Protein AF-A0A9P6GUI4-F1 (afdb_monomer_lite)

Foldseek 3Di:
DQPPQDWDDFLWKIWDAQHLPDLVSLVLVLVQCPPPVHDDDPSNDSVSSSVVSVPPQVVQCVVPVFFKIWIKTQDPVRGNNDDDPPDRPVVSRVRIDGFWMWTFGWDDPDQTWPWTAIDITTDPVCPPVCPSLRVLQVDDATKHWAQDDDPVVSLVVSQKDWLDWFQRVRVVRGITITIHHPPDDNPCVNGVTD

Secondary structure (DSSP, 8-state):
---TT-EEE-SSEEEE---TT-HHHHHHHHHHHTSTTS---S--SHHHHHHHIIIIIHHHHHHHS--EEEEEEPPGGGTTSPP-SSS-HHHHHTTPEEEEEEEEE---TTS--SSPEEEEEE-GGGTTSSHHHHHHHSS---EEEES-GGGHHHHHHTTEEEEEEEEEGGGTSEEEEEEEETTS-S-GGGGT--

Organism: NCBI:txid565426

Sequence (194 aa):
MTDPRFHITTPRVYLSYFQPSDPTHCDFLVTLYNTSSFIATSITTCSASEKRLSGRFREEHTRNGYGTYLVRLRPPSTWNEPEDETTPFPERLAACKHVGTVSLIRGESPTVYSAPDLGSALLPEETRKRYARETSGGGMGGLLAWAQKKRGRVFRSLGFEGRGIHTLKEFGSVQGAVWMKRGMSSDLSTYGIQ

pLDDT: mean 81.59, std 12.19, range [43.28, 96.44]

Structure (mmCIF, N/CA/C/O backbone):
data_AF-A0A9P6GUI4-F1
#
_entry.id   AF-A0A9P6GUI4-F1
#
loop_
_atom_site.group_PDB
_atom_site.id
_atom_site.type_symbol
_atom_site.label_atom_id
_atom_site.label_alt_id
_atom_site.label_comp_id
_atom_site.label_asym_id
_atom_site.label_entity_id
_atom_site.label_seq_id
_atom_site.pdbx_PDB_ins_code
_atom_site.Cartn_x
_atom_site.Cartn_y
_atom_site.Cartn_z
_atom_site.occupancy
_atom_site.B_iso_or_equiv
_atom_site.auth_seq_id
_atom_site.auth_comp_id
_atom_site.auth_asym_id
_atom_site.auth_atom_id
_atom_site.pdbx_PDB_model_num
ATOM 1 N N . MET A 1 1 ? 11.936 -5.493 9.296 1.00 59.31 1 MET A N 1
ATOM 2 C CA . MET A 1 1 ? 11.249 -5.843 8.030 1.00 59.31 1 MET A CA 1
ATOM 3 C C . MET A 1 1 ? 11.881 -5.077 6.877 1.00 59.31 1 MET A C 1
ATOM 5 O O . MET A 1 1 ? 11.506 -3.946 6.602 1.00 59.31 1 MET A O 1
ATOM 9 N N . THR A 1 2 ? 12.908 -5.672 6.276 1.00 69.31 2 THR A N 1
ATOM 10 C CA . THR A 1 2 ? 13.719 -5.096 5.185 1.00 69.31 2 THR A CA 1
ATOM 11 C C . THR A 1 2 ? 14.076 -6.155 4.148 1.00 69.31 2 THR A C 1
ATOM 13 O O . THR A 1 2 ? 14.956 -5.922 3.335 1.00 69.31 2 THR A O 1
ATOM 16 N N . ASP A 1 3 ? 13.441 -7.333 4.195 1.00 81.94 3 ASP A N 1
ATOM 17 C CA . ASP A 1 3 ? 13.753 -8.408 3.257 1.00 81.94 3 ASP A CA 1
ATOM 18 C C . ASP A 1 3 ? 13.367 -7.954 1.840 1.00 81.94 3 ASP A C 1
ATOM 20 O O . ASP A 1 3 ? 12.175 -7.746 1.582 1.00 81.94 3 ASP A O 1
ATOM 24 N N . PRO A 1 4 ? 14.335 -7.769 0.924 1.00 83.94 4 PRO A N 1
ATOM 25 C CA . PRO A 1 4 ? 14.046 -7.358 -0.444 1.00 83.94 4 PRO A CA 1
ATOM 26 C C . PRO A 1 4 ? 13.326 -8.450 -1.243 1.00 83.94 4 PRO A C 1
ATOM 28 O O . PRO A 1 4 ? 12.808 -8.163 -2.320 1.00 83.94 4 PRO A O 1
ATOM 31 N N . ARG A 1 5 ? 13.269 -9.685 -0.726 1.00 84.62 5 ARG A N 1
ATOM 32 C CA . ARG A 1 5 ? 12.613 -10.827 -1.373 1.00 84.62 5 ARG A CA 1
ATOM 33 C C . ARG A 1 5 ? 11.160 -11.005 -0.958 1.00 84.62 5 ARG A C 1
ATOM 35 O O . ARG A 1 5 ? 10.439 -11.713 -1.652 1.00 84.62 5 ARG A O 1
ATOM 42 N N . PHE A 1 6 ? 10.713 -10.387 0.138 1.00 85.31 6 PHE A N 1
ATOM 43 C CA . PHE A 1 6 ? 9.318 -10.504 0.556 1.00 85.31 6 PHE A CA 1
ATOM 44 C C . PHE A 1 6 ? 8.391 -9.893 -0.491 1.00 85.31 6 PHE A C 1
ATOM 46 O O . PHE A 1 6 ? 8.539 -8.721 -0.863 1.00 85.31 6 PHE A O 1
ATOM 53 N N . HIS A 1 7 ? 7.378 -10.661 -0.877 1.00 84.62 7 HIS A N 1
ATOM 54 C CA . HIS A 1 7 ? 6.311 -10.171 -1.719 1.00 84.62 7 HIS A CA 1
ATOM 55 C C . HIS A 1 7 ? 5.018 -10.968 -1.565 1.00 84.62 7 HIS A C 1
ATOM 57 O O . HIS A 1 7 ? 4.999 -12.080 -1.045 1.00 84.62 7 HIS A O 1
ATOM 63 N N . ILE A 1 8 ? 3.931 -10.367 -2.042 1.00 84.25 8 ILE A N 1
ATOM 64 C CA . ILE A 1 8 ? 2.658 -11.036 -2.300 1.00 84.25 8 ILE A CA 1
ATOM 65 C C . ILE A 1 8 ? 2.360 -10.858 -3.782 1.00 84.25 8 ILE A C 1
ATOM 67 O O . ILE A 1 8 ? 2.381 -9.733 -4.293 1.00 84.25 8 ILE A O 1
ATOM 71 N N . THR A 1 9 ? 2.062 -11.963 -4.453 1.00 82.69 9 THR A N 1
ATOM 72 C CA . THR A 1 9 ? 1.739 -11.978 -5.877 1.00 82.69 9 THR A CA 1
ATOM 73 C C . THR A 1 9 ? 0.234 -12.017 -6.084 1.00 82.69 9 THR A C 1
ATOM 75 O O . THR A 1 9 ? -0.482 -12.822 -5.490 1.00 82.69 9 THR A O 1
ATOM 78 N N . THR A 1 10 ? -0.252 -11.153 -6.968 1.00 84.69 10 THR A N 1
ATOM 79 C CA . THR A 1 10 ? -1.604 -11.216 -7.527 1.00 84.69 10 THR A CA 1
ATOM 80 C C . THR A 1 10 ? -1.506 -11.342 -9.055 1.00 84.69 10 THR A C 1
ATOM 82 O O . THR A 1 10 ? -0.405 -11.236 -9.611 1.00 84.69 10 THR A O 1
ATOM 85 N N . PRO A 1 11 ? -2.619 -11.552 -9.784 1.00 87.38 11 PRO A N 1
ATOM 86 C CA . PRO A 1 11 ? -2.562 -11.754 -11.232 1.00 87.38 11 PRO A CA 1
ATOM 87 C C . PRO A 1 11 ? -1.843 -10.652 -12.024 1.00 87.38 11 PRO A C 1
ATOM 89 O O . PRO A 1 11 ? -1.234 -10.947 -13.048 1.00 87.38 11 PRO A O 1
ATOM 92 N N . ARG A 1 12 ? -1.890 -9.394 -11.571 1.00 90.69 12 ARG A N 1
ATOM 93 C CA . ARG A 1 12 ? -1.327 -8.234 -12.280 1.00 90.69 12 ARG A CA 1
ATOM 94 C C . ARG A 1 12 ? -0.330 -7.427 -11.460 1.00 90.69 12 ARG A C 1
ATOM 96 O O . ARG A 1 12 ? 0.385 -6.621 -12.051 1.00 90.69 12 ARG A O 1
ATOM 103 N N . VAL A 1 13 ? -0.253 -7.593 -10.140 1.00 91.00 13 VAL A N 1
ATOM 104 C CA . VAL A 1 13 ? 0.642 -6.780 -9.306 1.00 91.00 13 VAL A CA 1
ATOM 105 C C . VAL A 1 13 ? 1.452 -7.602 -8.307 1.00 91.00 13 VAL A C 1
ATOM 107 O O . VAL A 1 13 ? 1.066 -8.700 -7.913 1.00 91.00 13 VAL A O 1
ATOM 110 N N . TYR A 1 14 ? 2.576 -7.030 -7.887 1.00 89.75 14 TYR A N 1
ATOM 111 C CA . TYR A 1 14 ? 3.313 -7.438 -6.698 1.00 89.75 14 TYR A CA 1
ATOM 112 C C . TYR A 1 14 ? 3.094 -6.419 -5.586 1.00 89.75 14 TYR A C 1
ATOM 114 O O . TYR A 1 14 ? 3.126 -5.206 -5.824 1.00 89.75 14 TYR A O 1
ATOM 122 N N . LEU A 1 15 ? 2.932 -6.917 -4.366 1.00 90.25 15 LEU A N 1
ATOM 123 C CA . LEU A 1 15 ? 3.102 -6.135 -3.149 1.00 90.25 15 LEU A CA 1
ATOM 124 C C . LEU A 1 15 ? 4.465 -6.461 -2.562 1.00 90.25 15 LEU A C 1
ATOM 126 O O . LEU A 1 15 ? 4.795 -7.634 -2.448 1.00 90.25 15 LEU A O 1
ATOM 130 N N . SER A 1 16 ? 5.240 -5.464 -2.154 1.00 90.00 16 SER A N 1
ATOM 131 C CA . SER A 1 16 ? 6.486 -5.695 -1.412 1.00 90.00 16 SER A CA 1
ATOM 132 C C . SER A 1 16 ? 6.699 -4.629 -0.347 1.00 90.00 16 SER A C 1
ATOM 134 O O . SER A 1 16 ? 5.987 -3.622 -0.285 1.00 90.00 16 SER A O 1
ATOM 136 N N . TYR A 1 17 ? 7.749 -4.800 0.452 1.00 90.88 17 TYR A N 1
ATOM 137 C CA . TYR A 1 17 ? 8.251 -3.706 1.274 1.00 90.88 17 TYR A CA 1
ATOM 138 C C . TYR A 1 17 ? 8.868 -2.600 0.420 1.00 90.88 17 TYR A C 1
ATOM 140 O O . TYR A 1 17 ? 9.409 -2.843 -0.665 1.00 90.88 17 TYR A O 1
ATOM 148 N N . PHE A 1 18 ? 8.801 -1.382 0.950 1.00 93.94 18 PHE A N 1
ATOM 149 C CA . PHE A 1 18 ? 9.669 -0.305 0.509 1.00 93.94 18 PHE A CA 1
ATOM 150 C C . PHE A 1 18 ? 11.106 -0.566 0.980 1.00 93.94 18 PHE A C 1
ATOM 152 O O . PHE A 1 18 ? 11.307 -1.001 2.113 1.00 93.94 18 PHE A O 1
ATOM 159 N N . GLN A 1 19 ? 12.088 -0.256 0.133 1.00 92.88 19 GLN A N 1
ATOM 160 C CA . GLN A 1 19 ? 13.509 -0.288 0.450 1.00 92.88 19 GLN A CA 1
ATOM 161 C C . GLN A 1 19 ? 13.987 1.161 0.594 1.00 92.88 19 GLN A C 1
ATOM 163 O O . GLN A 1 19 ? 14.117 1.845 -0.414 1.00 92.88 19 GLN A O 1
ATOM 168 N N . PRO A 1 20 ? 14.201 1.674 1.820 1.00 93.25 20 PRO A N 1
ATOM 169 C CA . PRO A 1 20 ? 14.562 3.082 2.010 1.00 93.25 20 PRO A CA 1
ATOM 170 C C . PRO A 1 20 ? 15.908 3.459 1.383 1.00 93.25 20 PRO A C 1
ATOM 172 O O . PRO A 1 20 ? 16.112 4.608 1.026 1.00 93.25 20 PRO A O 1
ATOM 175 N N . SER A 1 21 ? 16.811 2.486 1.241 1.00 92.31 21 SER A N 1
ATOM 176 C CA . SER A 1 21 ? 18.107 2.655 0.583 1.00 92.31 21 SER A CA 1
ATOM 177 C C . SER A 1 21 ? 18.026 2.622 -0.946 1.00 92.31 21 SER A C 1
ATOM 179 O O . SER A 1 21 ? 19.047 2.806 -1.601 1.00 92.31 21 SER A O 1
ATOM 181 N N . ASP A 1 22 ? 16.853 2.343 -1.524 1.00 92.56 22 ASP A N 1
ATOM 182 C CA . ASP A 1 22 ? 16.642 2.370 -2.968 1.00 92.56 22 ASP A CA 1
ATOM 183 C C . ASP A 1 22 ? 16.090 3.749 -3.377 1.00 92.56 22 ASP A C 1
ATOM 185 O O . ASP A 1 22 ? 14.955 4.089 -3.019 1.00 92.56 22 ASP A O 1
ATOM 189 N N . PRO A 1 23 ? 16.848 4.559 -4.138 1.00 94.06 23 PRO A N 1
ATOM 190 C CA . PRO A 1 23 ? 16.400 5.891 -4.533 1.00 94.06 23 PRO A CA 1
ATOM 191 C C . PRO A 1 23 ? 15.120 5.849 -5.376 1.00 94.06 23 PRO A C 1
ATOM 193 O O . PRO A 1 23 ? 14.277 6.732 -5.238 1.00 94.06 23 PRO A O 1
ATOM 196 N N . THR A 1 24 ? 14.893 4.791 -6.163 1.00 93.94 24 THR A N 1
ATOM 197 C CA . THR A 1 24 ? 13.694 4.672 -7.012 1.00 93.94 24 THR A CA 1
ATOM 198 C C . THR A 1 24 ? 12.413 4.536 -6.189 1.00 93.94 24 THR A C 1
ATOM 200 O O . THR A 1 24 ? 11.345 5.001 -6.595 1.00 93.94 24 THR A O 1
ATOM 203 N N . HIS A 1 25 ? 12.510 3.933 -5.002 1.00 95.12 25 HIS A N 1
ATOM 204 C CA . HIS A 1 25 ? 11.410 3.848 -4.050 1.00 95.12 25 HIS A CA 1
ATOM 205 C C . HIS A 1 25 ? 11.122 5.199 -3.404 1.00 95.12 25 HIS A C 1
ATOM 207 O O . HIS A 1 25 ? 9.956 5.563 -3.221 1.00 95.12 25 HIS A O 1
ATOM 213 N N . CYS A 1 26 ? 12.180 5.926 -3.050 1.00 96.31 26 CYS A N 1
ATOM 214 C CA . CYS A 1 26 ? 12.061 7.239 -2.441 1.00 96.31 26 CYS A CA 1
ATOM 215 C C . CYS A 1 26 ? 11.471 8.259 -3.419 1.00 96.31 26 CYS A C 1
ATOM 217 O O . CYS A 1 26 ? 10.497 8.937 -3.087 1.00 96.31 26 CYS A O 1
ATOM 219 N N . ASP A 1 27 ? 11.983 8.298 -4.647 1.00 96.44 27 ASP A N 1
ATOM 220 C CA . ASP A 1 27 ? 11.486 9.170 -5.713 1.00 96.44 27 ASP A CA 1
ATOM 221 C C . ASP A 1 27 ? 10.028 8.856 -6.060 1.00 96.44 27 ASP A C 1
ATOM 223 O O . ASP A 1 27 ? 9.205 9.759 -6.258 1.00 96.44 27 ASP A O 1
ATOM 227 N N . PHE A 1 28 ? 9.667 7.569 -6.065 1.00 96.44 28 PHE A N 1
ATOM 228 C CA . PHE A 1 28 ? 8.283 7.160 -6.261 1.00 96.44 28 PHE A CA 1
ATOM 229 C C . PHE A 1 28 ? 7.361 7.664 -5.144 1.00 96.44 28 PHE A C 1
ATOM 231 O O . PHE A 1 28 ? 6.273 8.161 -5.438 1.00 96.44 28 PHE A O 1
ATOM 238 N N . LEU A 1 29 ? 7.769 7.568 -3.873 1.00 95.50 29 LEU A N 1
ATOM 239 C CA . LEU A 1 29 ? 6.941 8.048 -2.764 1.00 95.50 29 LEU A CA 1
ATOM 240 C C . LEU A 1 29 ? 6.746 9.567 -2.829 1.00 95.50 29 LEU A C 1
ATOM 242 O O . LEU A 1 29 ? 5.617 10.030 -2.661 1.00 95.50 29 LEU A O 1
ATOM 246 N N . VAL A 1 30 ? 7.813 10.321 -3.126 1.00 95.69 30 VAL A N 1
ATOM 247 C CA . VAL A 1 30 ? 7.731 11.771 -3.375 1.00 95.69 30 VAL A CA 1
ATOM 248 C C . VAL A 1 30 ? 6.730 12.045 -4.493 1.00 95.69 30 VAL A C 1
ATOM 250 O O . VAL A 1 30 ? 5.814 12.844 -4.314 1.00 95.69 30 VAL A O 1
ATOM 253 N N . THR A 1 31 ? 6.843 11.340 -5.619 1.00 95.19 31 THR A N 1
ATOM 254 C CA . THR A 1 31 ? 5.919 11.496 -6.750 1.00 95.19 31 THR A CA 1
ATOM 255 C C . THR A 1 31 ? 4.476 11.248 -6.321 1.00 95.19 31 THR A C 1
ATOM 257 O O . THR A 1 31 ? 3.619 12.109 -6.509 1.00 95.19 31 THR A O 1
ATOM 260 N N . LEU A 1 32 ? 4.204 10.100 -5.693 1.00 94.12 32 LEU A N 1
ATOM 261 C CA . LEU A 1 32 ? 2.861 9.691 -5.287 1.00 94.12 32 LEU A CA 1
ATOM 262 C C . LEU A 1 32 ? 2.216 10.703 -4.327 1.00 94.12 32 LEU A C 1
ATOM 264 O O . LEU A 1 32 ? 1.059 11.081 -4.526 1.00 94.12 32 LEU A O 1
ATOM 268 N N . TYR A 1 33 ? 2.959 11.158 -3.314 1.00 92.62 33 TYR A N 1
ATOM 269 C CA . TYR A 1 33 ? 2.450 12.031 -2.246 1.00 92.62 33 TYR A CA 1
ATOM 270 C C . TYR A 1 33 ? 2.264 13.487 -2.682 1.00 92.62 33 TYR A C 1
ATOM 272 O O . TYR A 1 33 ? 1.604 14.250 -1.979 1.00 92.62 33 TYR A O 1
ATOM 280 N N . ASN A 1 34 ? 2.814 13.867 -3.836 1.00 91.88 34 ASN A N 1
ATOM 281 C CA . ASN A 1 34 ? 2.634 15.189 -4.435 1.00 91.88 34 ASN A CA 1
ATOM 282 C C . ASN A 1 34 ? 1.661 15.168 -5.628 1.00 91.88 34 ASN A C 1
ATOM 284 O O . ASN A 1 34 ? 1.513 16.162 -6.336 1.00 91.88 34 ASN A O 1
ATOM 288 N N . THR A 1 35 ? 0.948 14.057 -5.844 1.00 89.12 35 THR A N 1
ATOM 289 C CA . THR A 1 35 ? -0.200 14.039 -6.760 1.00 89.12 35 THR A CA 1
ATOM 290 C C . THR A 1 35 ? -1.379 14.808 -6.160 1.00 89.12 35 THR A C 1
ATOM 292 O O . THR A 1 35 ? -1.568 14.841 -4.945 1.00 89.12 35 THR A O 1
ATOM 295 N N . SER A 1 36 ? -2.251 15.360 -7.009 1.00 79.50 36 SER A N 1
ATOM 296 C CA . SER A 1 36 ? -3.431 16.141 -6.587 1.00 79.50 36 SER A CA 1
ATOM 297 C C . SER A 1 36 ? -4.443 15.377 -5.720 1.00 79.50 36 SER A C 1
ATOM 299 O O . SER A 1 36 ? -5.379 15.970 -5.189 1.00 79.50 36 SER A O 1
ATOM 301 N N . SER A 1 37 ? -4.283 14.057 -5.586 1.00 70.19 37 SER A N 1
ATOM 302 C CA . SER A 1 37 ? -5.119 13.217 -4.725 1.00 70.19 37 SER A CA 1
ATOM 303 C C . SER A 1 37 ? -4.719 13.270 -3.248 1.00 70.19 37 SER A C 1
ATOM 305 O O . SER A 1 37 ? -5.488 12.798 -2.409 1.00 70.19 37 SER A O 1
ATOM 307 N N . PHE A 1 38 ? -3.553 13.831 -2.923 1.00 75.50 38 PHE A N 1
ATOM 308 C CA . PHE A 1 38 ? -3.080 14.009 -1.554 1.00 75.50 38 PHE A CA 1
ATOM 309 C C . PHE A 1 38 ? -3.200 15.469 -1.114 1.00 75.50 38 PHE A C 1
ATOM 311 O O . PHE A 1 38 ? -3.012 16.398 -1.896 1.00 75.50 38 PHE A O 1
ATOM 318 N N . ILE A 1 39 ? -3.500 15.668 0.172 1.00 73.88 39 ILE A N 1
ATOM 319 C CA . ILE A 1 39 ? -3.285 16.965 0.823 1.00 73.88 39 ILE A CA 1
ATOM 320 C C . ILE A 1 39 ? -1.774 17.205 0.830 1.00 73.88 39 ILE A C 1
ATOM 322 O O . ILE A 1 39 ? -1.029 16.254 1.060 1.00 73.88 39 ILE A O 1
ATOM 326 N N . ALA A 1 40 ? -1.338 18.444 0.582 1.00 72.75 40 ALA A N 1
ATOM 327 C CA . ALA A 1 40 ? 0.075 18.816 0.571 1.00 72.75 40 ALA A CA 1
ATOM 328 C C . ALA A 1 40 ? 0.831 18.167 1.743 1.00 72.75 40 ALA A C 1
ATOM 330 O O . ALA A 1 40 ? 0.445 18.312 2.906 1.00 72.75 40 ALA A O 1
ATOM 331 N N . THR A 1 41 ? 1.884 17.413 1.422 1.00 79.00 41 THR A N 1
ATOM 332 C CA . THR A 1 41 ? 2.667 16.658 2.405 1.00 79.00 41 THR A CA 1
ATOM 333 C C . THR A 1 41 ? 4.044 17.288 2.591 1.00 79.00 41 THR A C 1
ATOM 335 O O . THR A 1 41 ? 4.536 18.001 1.722 1.00 79.00 41 THR A O 1
ATOM 338 N N . SER A 1 42 ? 4.708 16.992 3.710 1.00 85.06 42 SER A N 1
ATOM 339 C CA . SER A 1 42 ? 6.109 17.375 3.936 1.00 85.06 42 SER A CA 1
ATOM 340 C C . SER A 1 42 ? 7.119 16.476 3.204 1.00 85.06 42 SER A C 1
ATOM 342 O O . SER A 1 42 ? 8.325 16.662 3.347 1.00 85.06 42 SER A O 1
ATOM 344 N N . ILE A 1 43 ? 6.654 15.488 2.429 1.00 90.69 43 ILE A N 1
ATOM 345 C CA . ILE A 1 43 ? 7.499 14.511 1.734 1.00 90.69 43 ILE A CA 1
ATOM 346 C C . ILE A 1 43 ? 7.741 14.991 0.303 1.00 90.69 43 ILE A C 1
ATOM 348 O O . ILE A 1 43 ? 7.159 14.485 -0.655 1.00 90.69 43 ILE A O 1
ATOM 352 N N . THR A 1 44 ? 8.574 16.018 0.164 1.00 93.25 44 THR A N 1
ATOM 353 C CA . THR A 1 44 ? 8.865 16.669 -1.127 1.00 93.25 44 THR A CA 1
ATOM 354 C C . THR A 1 44 ? 10.256 16.351 -1.672 1.00 93.25 44 THR A C 1
ATOM 356 O O . THR A 1 44 ? 10.580 16.745 -2.787 1.00 93.25 44 THR A O 1
ATOM 359 N N . THR A 1 45 ? 11.086 15.630 -0.915 1.00 94.94 45 THR A N 1
ATOM 360 C CA . THR A 1 45 ? 12.458 15.279 -1.304 1.00 94.94 45 THR A CA 1
ATOM 361 C C . THR A 1 45 ? 12.749 13.805 -1.052 1.00 94.94 45 THR A C 1
ATOM 363 O O . THR A 1 45 ? 12.135 13.176 -0.184 1.00 94.94 45 THR A O 1
ATOM 366 N N . CYS A 1 46 ? 13.726 13.258 -1.781 1.00 93.94 46 CYS A N 1
ATOM 367 C CA . CYS A 1 46 ? 14.176 11.876 -1.614 1.00 93.94 46 CYS A CA 1
ATOM 368 C C . CYS A 1 46 ? 14.622 11.596 -0.165 1.00 93.94 46 CYS A C 1
ATOM 370 O O . CYS A 1 46 ? 14.163 10.629 0.432 1.00 93.94 46 CYS A O 1
ATOM 372 N N . SER A 1 47 ? 15.373 12.508 0.467 1.00 95.31 47 SER A N 1
ATOM 373 C CA . SER A 1 47 ? 15.775 12.384 1.880 1.00 95.31 47 SER A CA 1
ATOM 374 C C . SER A 1 47 ? 14.585 12.399 2.856 1.00 95.31 47 SER A C 1
ATOM 376 O O . SER A 1 47 ? 14.538 11.610 3.803 1.00 95.31 47 SER A O 1
ATOM 378 N N . ALA A 1 48 ? 13.574 13.246 2.620 1.00 95.38 48 ALA A N 1
ATOM 379 C CA . ALA A 1 48 ? 12.358 13.242 3.437 1.00 95.38 48 ALA A CA 1
ATOM 380 C C . ALA A 1 48 ? 11.581 11.923 3.284 1.00 95.38 48 ALA A C 1
ATOM 382 O O . ALA A 1 48 ? 11.059 11.388 4.267 1.00 95.38 48 ALA A O 1
ATOM 383 N N . SER A 1 49 ? 11.539 11.379 2.065 1.00 95.81 49 SER A N 1
ATOM 384 C CA . SER A 1 49 ? 10.967 10.062 1.795 1.00 95.81 49 SER A CA 1
ATOM 385 C C . SER A 1 49 ? 11.757 8.944 2.473 1.00 95.81 49 SER A C 1
ATOM 387 O O . SER A 1 49 ? 11.165 8.113 3.153 1.00 95.81 49 SER A O 1
ATOM 389 N N . GLU A 1 50 ? 13.081 8.932 2.367 1.00 96.19 50 GLU A N 1
ATOM 390 C CA . GLU A 1 50 ? 13.930 7.949 3.039 1.00 96.19 50 GLU A CA 1
ATOM 391 C C . GLU A 1 50 ? 13.670 7.946 4.549 1.00 96.19 50 GLU A C 1
ATOM 393 O O . GLU A 1 50 ? 13.414 6.892 5.134 1.00 96.19 50 GLU A O 1
ATOM 398 N N . LYS A 1 51 ? 13.631 9.129 5.179 1.00 95.56 51 LYS A N 1
ATOM 399 C CA . LYS A 1 51 ? 13.306 9.264 6.606 1.00 95.56 51 LYS A CA 1
ATOM 400 C C . LYS A 1 51 ? 11.917 8.708 6.926 1.00 95.56 51 LYS A C 1
ATOM 402 O O . LYS A 1 51 ? 11.738 8.037 7.943 1.00 95.56 51 LYS A O 1
ATOM 407 N N . ARG A 1 52 ? 10.931 8.952 6.058 1.00 94.38 52 ARG A N 1
ATOM 408 C CA . ARG A 1 52 ? 9.573 8.409 6.199 1.00 94.38 52 ARG A CA 1
ATOM 409 C C . ARG A 1 52 ? 9.559 6.881 6.147 1.00 94.38 52 ARG A C 1
ATOM 411 O O . ARG A 1 52 ? 8.901 6.255 6.980 1.00 94.38 52 ARG A O 1
ATOM 418 N N . LEU A 1 53 ? 10.246 6.310 5.161 1.00 95.06 53 LEU A N 1
ATOM 419 C CA . LEU A 1 53 ? 10.292 4.873 4.912 1.00 95.06 53 LEU A CA 1
ATOM 420 C C . LEU A 1 53 ? 11.089 4.142 6.001 1.00 95.06 53 LEU A C 1
ATOM 422 O O . LEU A 1 53 ? 10.666 3.083 6.461 1.00 95.06 53 LEU A O 1
ATOM 426 N N . SER A 1 54 ? 12.203 4.723 6.450 1.00 94.75 54 SER A N 1
ATOM 427 C CA . SER A 1 54 ? 13.051 4.176 7.515 1.00 94.75 54 SER A CA 1
ATOM 428 C C . SER A 1 54 ? 12.441 4.298 8.914 1.00 94.75 54 SER A C 1
ATOM 430 O O . SER A 1 54 ? 12.753 3.467 9.762 1.00 94.75 54 SER A O 1
ATOM 432 N N . GLY A 1 55 ? 11.591 5.301 9.154 1.00 93.50 55 GLY A N 1
ATOM 433 C CA . GLY A 1 55 ? 10.862 5.482 10.413 1.00 93.50 55 GLY A CA 1
ATOM 434 C C . GLY A 1 55 ? 9.483 4.828 10.366 1.00 93.50 55 GLY A C 1
ATOM 435 O O . GLY A 1 55 ? 9.362 3.603 10.358 1.00 93.50 55 GLY A O 1
ATOM 436 N N . ARG A 1 56 ? 8.434 5.658 10.275 1.00 89.44 56 ARG A N 1
ATOM 437 C CA . ARG A 1 56 ? 7.032 5.239 10.450 1.00 89.44 56 ARG A CA 1
ATOM 438 C C . ARG A 1 56 ? 6.635 3.983 9.667 1.00 89.44 56 ARG A C 1
ATOM 440 O O . ARG A 1 56 ? 5.930 3.155 10.225 1.00 89.44 56 ARG A O 1
ATOM 447 N N . PHE A 1 57 ? 7.059 3.800 8.413 1.00 91.31 57 PHE A N 1
ATOM 448 C CA . PHE A 1 57 ? 6.669 2.588 7.669 1.00 91.31 57 PHE A CA 1
ATOM 449 C C . PHE A 1 57 ? 7.251 1.319 8.310 1.00 91.31 57 PHE A C 1
ATOM 451 O O . PHE A 1 57 ? 6.534 0.335 8.476 1.00 91.31 57 PHE A O 1
ATOM 458 N N . ARG A 1 58 ? 8.528 1.332 8.711 1.00 90.50 58 ARG A N 1
ATOM 459 C CA . ARG A 1 58 ? 9.156 0.202 9.414 1.00 90.50 58 ARG A CA 1
ATOM 460 C C . ARG A 1 58 ? 8.585 0.003 10.814 1.00 90.50 58 ARG A C 1
ATOM 462 O O . ARG A 1 58 ? 8.405 -1.143 11.225 1.00 90.50 58 ARG A O 1
ATOM 469 N N . GLU A 1 59 ? 8.302 1.088 11.526 1.00 90.00 59 GLU A N 1
ATOM 470 C CA . GLU A 1 59 ? 7.691 1.051 12.859 1.00 90.00 59 GLU A CA 1
ATOM 471 C C . GLU A 1 59 ? 6.288 0.434 12.812 1.00 90.00 59 GLU A C 1
ATOM 473 O O . GLU A 1 59 ? 5.999 -0.463 13.598 1.00 90.00 59 GLU A O 1
ATOM 478 N N . GLU A 1 60 ? 5.446 0.833 11.849 1.00 87.62 60 GLU A N 1
ATOM 479 C CA . GLU A 1 60 ? 4.106 0.264 11.632 1.00 87.62 60 GLU A CA 1
ATOM 480 C C . GLU A 1 60 ? 4.173 -1.247 11.393 1.00 87.62 60 GLU A C 1
ATOM 482 O O . GLU A 1 60 ? 3.492 -2.016 12.073 1.00 87.62 60 GLU A O 1
ATOM 487 N N . HIS A 1 61 ? 5.044 -1.658 10.471 1.00 85.00 61 HIS A N 1
ATOM 488 C CA . HIS A 1 61 ? 5.297 -3.056 10.130 1.00 85.00 61 HIS A CA 1
ATOM 489 C C . HIS A 1 61 ? 5.782 -3.869 11.336 1.00 85.00 61 HIS A C 1
ATOM 491 O O . HIS A 1 61 ? 5.259 -4.947 11.605 1.00 85.00 61 HIS A O 1
ATOM 497 N N . THR A 1 62 ? 6.728 -3.333 12.109 1.00 86.69 62 THR A N 1
ATOM 498 C CA . THR A 1 62 ? 7.272 -3.999 13.307 1.00 86.69 62 THR A CA 1
ATOM 499 C C . THR A 1 62 ? 6.224 -4.121 14.411 1.00 86.69 62 THR A C 1
ATOM 501 O O . THR A 1 62 ? 6.110 -5.170 15.038 1.00 86.69 62 THR A O 1
ATOM 504 N N . ARG A 1 63 ? 5.440 -3.062 14.636 1.00 84.62 63 ARG A N 1
ATOM 505 C CA . ARG A 1 63 ? 4.422 -3.001 15.691 1.00 84.62 63 ARG A CA 1
ATOM 506 C C . ARG A 1 63 ? 3.235 -3.918 15.414 1.00 84.62 63 ARG A C 1
ATOM 508 O O . ARG A 1 63 ? 2.716 -4.528 16.343 1.00 84.62 63 ARG A O 1
ATOM 515 N N . ASN A 1 64 ? 2.787 -3.988 14.162 1.00 79.81 64 ASN A N 1
ATOM 516 C CA . ASN A 1 64 ? 1.536 -4.662 13.811 1.00 79.81 64 ASN A CA 1
ATOM 517 C C . ASN A 1 64 ? 1.735 -6.015 13.108 1.00 79.81 64 ASN A C 1
ATOM 519 O O . ASN A 1 64 ? 0.770 -6.760 12.953 1.00 79.81 64 ASN A O 1
ATOM 523 N N . GLY A 1 65 ? 2.948 -6.320 12.635 1.00 79.19 65 GLY A N 1
ATOM 524 C CA . GLY A 1 65 ? 3.216 -7.434 11.714 1.00 79.19 65 GLY A CA 1
ATOM 525 C C . GLY A 1 65 ? 2.767 -7.165 10.268 1.00 79.19 65 GLY A C 1
ATOM 526 O O . GLY A 1 65 ? 2.976 -7.994 9.386 1.00 79.19 65 GLY A O 1
ATOM 527 N N . TYR A 1 66 ? 2.158 -6.007 10.018 1.00 83.62 66 TYR A N 1
ATOM 528 C CA . TYR A 1 66 ? 1.692 -5.521 8.722 1.00 83.62 66 TYR A CA 1
ATOM 529 C C . TYR A 1 66 ? 1.787 -3.991 8.680 1.00 83.62 66 TYR A C 1
ATOM 531 O O . TYR A 1 66 ? 1.959 -3.334 9.705 1.00 83.62 66 TYR A O 1
ATOM 539 N N . GLY A 1 67 ? 1.650 -3.398 7.498 1.00 88.75 67 GLY A N 1
ATOM 540 C CA . GLY A 1 67 ? 1.828 -1.959 7.336 1.00 88.75 67 GLY A CA 1
ATOM 541 C C . GLY A 1 67 ? 1.548 -1.502 5.916 1.00 88.75 67 GLY A C 1
ATOM 542 O O . GLY A 1 67 ? 0.690 -2.052 5.221 1.00 88.75 67 GLY A O 1
ATOM 543 N N . THR A 1 68 ? 2.296 -0.494 5.473 1.00 91.81 68 THR A N 1
ATOM 544 C CA . THR A 1 68 ? 2.206 0.020 4.103 1.00 91.81 68 THR A CA 1
ATOM 545 C C . THR A 1 68 ? 3.132 -0.744 3.158 1.00 91.81 68 THR A C 1
ATOM 547 O O . THR A 1 68 ? 4.341 -0.824 3.378 1.00 91.81 68 THR A O 1
ATOM 550 N N . TYR A 1 69 ? 2.566 -1.281 2.082 1.00 91.88 69 TYR A N 1
ATOM 551 C CA . TYR A 1 69 ? 3.261 -1.996 1.016 1.00 91.88 69 TYR A CA 1
ATOM 552 C C . TYR A 1 69 ? 3.305 -1.156 -0.260 1.00 91.88 69 TYR A C 1
ATOM 554 O O . TYR A 1 69 ? 2.380 -0.397 -0.567 1.00 91.88 69 TYR A O 1
ATOM 562 N N . LEU A 1 70 ? 4.380 -1.331 -1.021 1.00 94.62 70 LEU A N 1
ATOM 563 C CA . LEU A 1 70 ? 4.536 -0.797 -2.368 1.00 94.62 70 LEU A CA 1
ATOM 564 C C . LEU A 1 70 ? 3.800 -1.698 -3.360 1.00 94.62 70 LEU A C 1
ATOM 566 O O . LEU A 1 70 ? 3.969 -2.915 -3.325 1.00 94.62 70 LEU A O 1
ATOM 570 N N . VAL A 1 71 ? 3.017 -1.099 -4.256 1.00 94.25 71 VAL A N 1
ATOM 571 C CA . VAL A 1 71 ? 2.323 -1.793 -5.343 1.00 94.25 71 VAL A CA 1
ATOM 572 C C . VAL A 1 71 ? 3.114 -1.615 -6.633 1.00 94.25 71 VAL A C 1
ATOM 574 O O . VAL A 1 71 ? 3.329 -0.488 -7.096 1.00 94.25 71 VAL A O 1
ATOM 577 N N . ARG A 1 72 ? 3.500 -2.738 -7.237 1.00 94.06 72 ARG A N 1
ATOM 578 C CA . ARG A 1 72 ? 4.184 -2.800 -8.529 1.00 94.06 72 ARG A CA 1
ATOM 579 C C . ARG A 1 72 ? 3.353 -3.525 -9.565 1.00 94.06 72 ARG A C 1
ATOM 581 O O . ARG A 1 72 ? 2.855 -4.609 -9.298 1.00 94.06 72 ARG A O 1
ATOM 588 N N . LEU A 1 73 ? 3.233 -2.951 -10.753 1.00 94.31 73 LEU A N 1
ATOM 589 C CA . LEU A 1 73 ? 2.564 -3.578 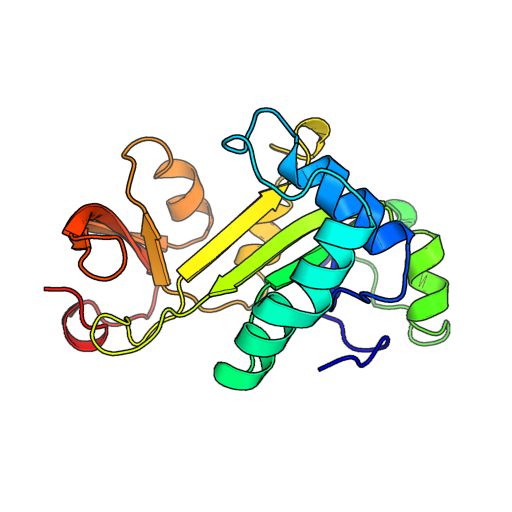-11.882 1.00 94.31 73 LEU A CA 1
ATOM 590 C C . LEU A 1 73 ? 3.510 -4.562 -12.568 1.00 94.31 73 LEU A C 1
ATOM 592 O O . LEU A 1 73 ? 4.604 -4.173 -12.979 1.00 94.31 73 LEU A O 1
ATOM 596 N N . ARG A 1 74 ? 3.064 -5.814 -12.700 1.00 92.75 74 ARG A N 1
ATOM 597 C CA . ARG A 1 74 ? 3.744 -6.857 -13.475 1.00 92.75 74 ARG A CA 1
ATOM 598 C C . ARG A 1 74 ? 3.752 -6.488 -14.963 1.00 92.75 74 ARG A C 1
ATOM 600 O O . ARG A 1 74 ? 2.798 -5.842 -15.416 1.00 92.75 74 ARG A O 1
ATOM 607 N N . PRO A 1 75 ? 4.741 -6.947 -15.749 1.00 91.50 75 PRO A N 1
ATOM 608 C CA . PRO A 1 75 ? 4.688 -6.843 -17.203 1.00 91.50 75 PRO A CA 1
ATOM 609 C C . PRO A 1 75 ? 3.375 -7.433 -17.746 1.00 91.50 75 PRO A C 1
ATOM 611 O O . PRO A 1 75 ? 3.018 -8.542 -17.337 1.00 91.50 75 PRO A O 1
ATOM 614 N N . PRO A 1 76 ? 2.657 -6.746 -18.658 1.00 90.81 76 PRO A N 1
ATOM 615 C CA . PRO A 1 76 ? 1.380 -7.229 -19.190 1.00 90.81 76 PRO A CA 1
ATOM 616 C C . PRO A 1 76 ? 1.434 -8.635 -19.791 1.00 90.81 76 PRO A C 1
ATOM 618 O O . PRO A 1 76 ? 0.481 -9.393 -19.649 1.00 90.81 76 PRO A O 1
ATOM 621 N N . SER A 1 77 ? 2.567 -9.004 -20.396 1.00 88.94 77 SER A N 1
ATOM 622 C CA . SER A 1 77 ? 2.823 -10.340 -20.950 1.00 88.94 77 SER A CA 1
ATOM 623 C C . SER A 1 77 ? 2.833 -11.461 -19.908 1.00 88.94 77 SER A C 1
ATOM 625 O O . SER A 1 77 ? 2.767 -12.623 -20.278 1.00 88.94 77 SER A O 1
ATOM 627 N N . THR A 1 78 ? 2.920 -11.124 -18.621 1.00 88.06 78 THR A N 1
ATOM 628 C CA . THR A 1 78 ? 2.970 -12.090 -17.514 1.00 88.06 78 THR A CA 1
ATOM 629 C C . THR A 1 78 ? 1.688 -12.104 -16.690 1.00 88.06 78 THR A C 1
ATOM 631 O O . THR A 1 78 ? 1.652 -12.718 -15.629 1.00 88.06 78 THR A O 1
ATOM 634 N N . TRP A 1 79 ? 0.642 -11.376 -17.086 1.00 90.62 79 TRP A N 1
ATOM 635 C CA . TRP A 1 79 ? -0.572 -11.292 -16.276 1.00 90.62 79 TRP A CA 1
ATOM 636 C C . TRP A 1 79 ? -1.342 -12.610 -16.261 1.00 90.62 79 TRP A C 1
ATOM 638 O O . TRP A 1 79 ? -1.599 -13.190 -17.307 1.00 90.62 79 TRP A O 1
ATOM 648 N N . ASN A 1 80 ? -1.796 -13.018 -15.073 1.00 84.38 80 ASN A N 1
ATOM 649 C CA . ASN A 1 80 ? -2.453 -14.308 -14.798 1.00 84.38 80 ASN A CA 1
ATOM 650 C C . ASN A 1 80 ? -1.568 -15.548 -14.988 1.00 84.38 80 ASN A C 1
ATOM 652 O O . ASN A 1 80 ? -2.028 -16.649 -14.699 1.00 84.38 80 ASN A O 1
ATOM 656 N N . GLU A 1 81 ? -0.313 -15.373 -15.397 1.00 85.88 81 GLU A N 1
ATOM 657 C CA . GLU A 1 81 ? 0.655 -16.460 -15.426 1.00 85.88 81 GLU A CA 1
ATOM 658 C C . GLU A 1 81 ? 1.117 -16.800 -14.004 1.00 85.88 81 GLU A C 1
ATOM 660 O O . GLU A 1 81 ? 1.164 -15.901 -13.137 1.00 85.88 81 GLU A O 1
ATOM 665 N N . PRO A 1 82 ? 1.470 -18.076 -13.751 1.00 81.31 82 PRO A N 1
ATOM 666 C CA . PRO A 1 82 ? 2.134 -18.463 -12.521 1.00 81.31 82 PRO A CA 1
ATOM 667 C C . PRO A 1 82 ? 3.425 -17.668 -12.346 1.00 81.31 82 PRO A C 1
ATOM 669 O O . PRO A 1 82 ? 3.965 -17.053 -13.268 1.00 81.31 82 PRO A O 1
ATOM 672 N N . GLU A 1 83 ? 3.883 -17.629 -11.109 1.00 78.00 83 GLU A N 1
ATOM 673 C CA . GLU A 1 83 ? 5.079 -16.892 -10.775 1.00 78.00 83 GLU A CA 1
ATOM 674 C C . GLU A 1 83 ? 6.317 -17.558 -11.382 1.00 78.00 83 GLU A C 1
ATOM 676 O O . GLU A 1 83 ? 6.460 -18.776 -11.349 1.00 78.00 83 GLU A O 1
ATOM 681 N N . ASP A 1 84 ? 7.211 -16.747 -11.945 1.00 81.50 84 ASP A N 1
ATOM 682 C CA . ASP A 1 84 ? 8.518 -17.231 -12.365 1.00 81.50 84 ASP A CA 1
ATOM 683 C C . ASP A 1 84 ? 9.378 -17.464 -11.118 1.00 81.50 84 ASP A C 1
ATOM 685 O O . ASP A 1 84 ? 9.870 -16.517 -10.491 1.00 81.50 84 ASP A O 1
ATOM 689 N N . GLU A 1 85 ? 9.504 -18.736 -10.746 1.00 79.75 85 GLU A N 1
ATOM 690 C CA . GLU A 1 85 ? 10.335 -19.207 -9.636 1.00 79.75 85 GLU A CA 1
ATOM 691 C C . GLU A 1 85 ? 11.814 -19.365 -10.026 1.00 79.75 85 GLU A C 1
ATOM 693 O O . GLU A 1 85 ? 12.658 -19.574 -9.155 1.00 79.75 85 GLU A O 1
ATOM 698 N N . THR A 1 86 ? 12.147 -19.258 -11.319 1.00 84.81 86 THR A N 1
ATOM 699 C CA . THR A 1 86 ? 13.521 -19.422 -11.818 1.00 84.81 86 THR A CA 1
ATOM 700 C C . THR A 1 86 ? 14.316 -18.119 -11.783 1.00 84.81 86 THR A C 1
ATOM 702 O O . THR A 1 86 ? 15.512 -18.141 -11.494 1.00 84.81 86 THR A O 1
ATOM 705 N N . THR A 1 87 ? 13.654 -16.981 -12.005 1.00 84.25 87 THR A N 1
ATOM 706 C CA . THR A 1 87 ? 14.283 -15.657 -11.920 1.00 84.25 87 THR A CA 1
ATOM 707 C C . THR A 1 87 ? 14.193 -15.100 -10.493 1.00 84.25 87 THR A C 1
ATOM 709 O O . THR A 1 87 ? 13.088 -14.999 -9.946 1.00 84.25 87 THR A O 1
ATOM 712 N N . PRO A 1 88 ? 15.306 -14.665 -9.869 1.00 83.88 88 PRO A N 1
ATOM 713 C CA . PRO A 1 88 ? 15.275 -14.030 -8.556 1.00 83.88 88 PRO A CA 1
ATOM 714 C C . PRO A 1 88 ? 14.298 -12.851 -8.494 1.00 83.88 88 PRO A C 1
ATOM 716 O O . PRO A 1 88 ? 14.243 -12.011 -9.393 1.00 83.88 88 PRO A O 1
ATOM 719 N N . PHE A 1 89 ? 13.549 -12.742 -7.391 1.00 81.06 89 PHE A N 1
ATOM 720 C CA . PHE A 1 89 ? 12.537 -11.691 -7.238 1.00 81.06 89 PHE A CA 1
ATOM 721 C C . PHE A 1 89 ? 13.068 -10.272 -7.526 1.00 81.06 89 PHE A C 1
ATOM 723 O O . PHE A 1 89 ? 12.415 -9.566 -8.295 1.00 81.06 89 PHE A O 1
ATOM 730 N N . PRO A 1 90 ? 14.248 -9.845 -7.021 1.00 81.31 90 PRO A N 1
ATOM 731 C CA . PRO A 1 90 ? 14.790 -8.522 -7.342 1.00 81.31 90 PRO A CA 1
ATOM 732 C C . PRO A 1 90 ? 14.997 -8.271 -8.843 1.00 81.31 90 PRO A C 1
ATOM 734 O O . PRO A 1 90 ? 14.765 -7.159 -9.307 1.00 81.31 90 PRO A O 1
ATOM 737 N N . GLU A 1 91 ? 15.370 -9.291 -9.617 1.00 83.56 91 GLU A N 1
ATOM 738 C CA . GLU A 1 91 ? 15.556 -9.171 -11.070 1.00 83.56 91 GLU A CA 1
ATOM 739 C C . GLU A 1 91 ? 14.211 -9.005 -11.787 1.00 83.56 91 GLU A C 1
ATOM 741 O O . GLU A 1 91 ? 14.063 -8.158 -12.669 1.00 83.56 91 GLU A O 1
ATOM 746 N N . ARG A 1 92 ? 13.175 -9.717 -11.331 1.00 85.06 92 ARG A N 1
ATOM 747 C CA . ARG A 1 92 ? 11.803 -9.557 -11.844 1.00 85.06 92 ARG A CA 1
ATOM 748 C C . ARG A 1 92 ? 11.232 -8.163 -11.587 1.00 85.06 92 ARG A C 1
ATOM 750 O O . ARG A 1 92 ? 10.392 -7.686 -12.357 1.00 85.06 92 ARG A O 1
ATOM 757 N N . LEU A 1 93 ? 11.663 -7.502 -10.512 1.00 84.25 93 LEU A N 1
ATOM 758 C CA . LEU A 1 93 ? 11.214 -6.150 -10.183 1.00 84.25 93 LEU A CA 1
ATOM 759 C C . LEU A 1 93 ? 11.682 -5.103 -11.195 1.00 84.25 93 LEU A C 1
ATOM 761 O O . LEU A 1 93 ? 10.972 -4.116 -11.379 1.00 84.25 93 LEU A O 1
ATOM 765 N N . ALA A 1 94 ? 12.809 -5.323 -11.878 1.00 83.94 94 ALA A N 1
ATOM 766 C CA . ALA A 1 94 ? 13.348 -4.372 -12.852 1.00 83.94 94 ALA A CA 1
ATOM 767 C C . ALA A 1 94 ? 12.386 -4.112 -14.027 1.00 83.94 94 ALA A C 1
ATOM 769 O O . ALA A 1 94 ? 12.354 -3.015 -14.577 1.00 83.94 94 ALA A O 1
ATOM 770 N N . ALA A 1 95 ? 11.558 -5.100 -14.381 1.00 85.62 95 ALA A N 1
ATOM 771 C CA . ALA A 1 95 ? 10.545 -4.978 -15.428 1.00 85.62 95 ALA A CA 1
ATOM 772 C C . ALA A 1 95 ? 9.202 -4.407 -14.924 1.00 85.62 95 ALA A C 1
ATOM 774 O O . ALA A 1 95 ? 8.261 -4.243 -15.705 1.00 85.62 95 ALA A O 1
ATOM 775 N N . CYS A 1 96 ? 9.075 -4.138 -13.622 1.00 91.62 96 CYS A N 1
ATOM 776 C CA . CYS A 1 96 ? 7.825 -3.706 -13.010 1.00 91.62 96 CYS A CA 1
ATOM 777 C C . CYS A 1 96 ? 7.739 -2.179 -12.873 1.00 91.62 96 CYS A C 1
ATOM 779 O O . CYS A 1 96 ? 8.713 -1.502 -12.557 1.00 91.62 96 CYS A O 1
ATOM 781 N N . LYS A 1 97 ? 6.526 -1.629 -13.006 1.00 94.12 97 LYS A N 1
ATOM 782 C CA . LYS A 1 97 ? 6.254 -0.199 -12.764 1.00 94.12 97 LYS A CA 1
ATOM 783 C C . LYS A 1 97 ? 5.748 0.024 -11.335 1.00 94.12 97 LYS A C 1
ATOM 785 O O . LYS A 1 97 ? 4.800 -0.640 -10.923 1.00 94.12 97 LYS A O 1
ATOM 790 N N . HIS A 1 98 ? 6.291 0.996 -10.598 1.00 96.12 98 HIS A N 1
ATOM 791 C CA . HIS A 1 98 ? 5.681 1.473 -9.348 1.00 96.12 98 HIS A CA 1
ATOM 792 C C . HIS A 1 98 ? 4.356 2.194 -9.642 1.00 96.12 98 HIS A C 1
ATOM 794 O O . HIS A 1 98 ? 4.321 3.126 -10.445 1.00 96.12 98 HIS A O 1
ATOM 800 N N . VAL A 1 99 ? 3.255 1.760 -9.019 1.00 95.50 99 VAL A N 1
ATOM 801 C CA . VAL A 1 99 ? 1.912 2.293 -9.332 1.00 95.50 99 VAL A CA 1
ATOM 802 C C . VAL A 1 99 ? 1.137 2.803 -8.125 1.00 95.50 99 VAL A C 1
ATOM 804 O O . VAL A 1 99 ? 0.177 3.555 -8.298 1.00 95.50 99 VAL A O 1
ATOM 807 N N . GLY A 1 100 ? 1.532 2.433 -6.906 1.00 94.62 100 GLY A N 1
ATOM 808 C CA . GLY A 1 100 ? 0.888 2.958 -5.708 1.00 94.62 100 GLY A CA 1
ATOM 809 C C . GLY A 1 100 ? 1.324 2.306 -4.408 1.00 94.62 1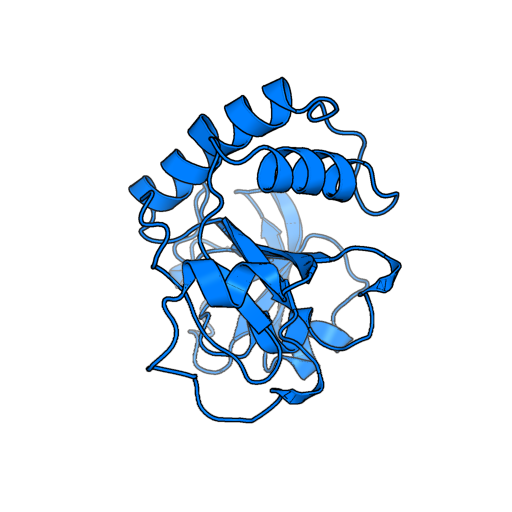00 GLY A C 1
ATOM 810 O O . GLY A 1 100 ? 2.356 1.645 -4.334 1.00 94.62 100 GLY A O 1
ATOM 811 N N . THR A 1 101 ? 0.491 2.472 -3.390 1.00 93.56 101 THR A N 1
ATOM 812 C CA . THR A 1 101 ? 0.592 1.826 -2.087 1.00 93.56 101 THR A CA 1
ATOM 813 C C . THR A 1 101 ? -0.729 1.173 -1.696 1.00 93.56 101 THR A C 1
ATOM 815 O O . THR A 1 101 ? -1.817 1.610 -2.087 1.00 93.56 101 THR A O 1
ATOM 818 N N . VAL A 1 102 ? -0.627 0.116 -0.897 1.00 89.00 102 VAL A N 1
ATOM 819 C CA . VAL A 1 102 ? -1.740 -0.463 -0.140 1.00 89.00 102 VAL A CA 1
ATOM 820 C C . VAL A 1 102 ? -1.284 -0.603 1.303 1.00 89.00 102 VAL A C 1
ATOM 822 O O . VAL A 1 102 ? -0.138 -0.971 1.549 1.00 89.00 102 VAL A O 1
ATOM 825 N N . SER A 1 103 ? -2.134 -0.272 2.262 1.00 87.50 103 SER A N 1
ATOM 826 C CA . SER A 1 103 ? -1.750 -0.239 3.668 1.00 87.50 103 SER A CA 1
ATOM 827 C C . SER A 1 103 ? -2.775 -0.939 4.536 1.00 87.50 103 SER A C 1
ATOM 829 O O . SER A 1 103 ? -3.968 -0.715 4.372 1.00 87.50 103 SER A O 1
ATOM 831 N N . LEU A 1 104 ? -2.304 -1.743 5.482 1.00 82.12 104 LEU A N 1
ATOM 832 C CA . LEU A 1 104 ? -3.067 -2.115 6.669 1.00 82.12 104 LEU A CA 1
ATOM 833 C C . LEU A 1 104 ? -2.452 -1.330 7.814 1.00 82.12 104 LEU A C 1
ATOM 835 O O . LEU A 1 104 ? -1.290 -1.546 8.145 1.00 82.12 104 LEU A O 1
ATOM 839 N N . ILE A 1 105 ? -3.180 -0.364 8.358 1.00 79.75 105 ILE A N 1
ATOM 840 C CA . ILE A 1 105 ? -2.661 0.499 9.417 1.00 79.75 105 ILE A CA 1
ATOM 841 C C . ILE A 1 105 ? -3.553 0.348 10.626 1.00 79.75 105 ILE A C 1
ATOM 843 O O . ILE A 1 105 ? -4.773 0.396 10.539 1.00 79.75 105 ILE A O 1
ATOM 847 N N . ARG A 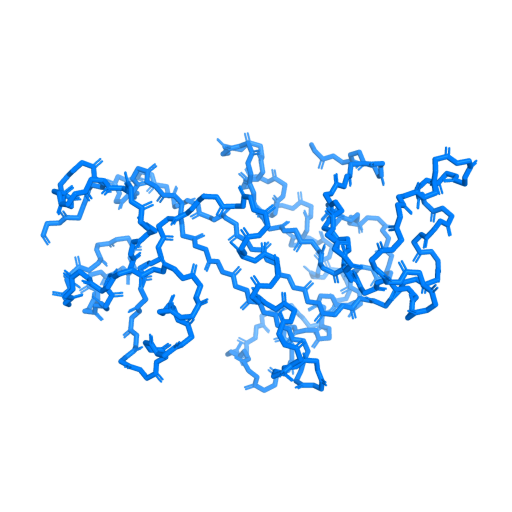1 106 ? -2.915 0.185 11.773 1.00 78.75 106 ARG A N 1
ATOM 848 C CA . ARG A 1 106 ? -3.569 0.242 13.065 1.00 78.75 106 ARG A CA 1
ATOM 849 C C . ARG A 1 106 ? -2.957 1.401 13.838 1.00 78.75 106 ARG A C 1
ATOM 851 O O . ARG A 1 106 ? -1.724 1.524 13.863 1.00 78.75 106 ARG A O 1
ATOM 858 N N . GLY A 1 107 ? -3.784 2.261 14.422 1.00 75.06 107 GLY A N 1
ATOM 859 C CA . GLY A 1 107 ? -3.331 3.348 15.282 1.00 75.06 107 GLY A CA 1
ATOM 860 C C . GLY A 1 107 ? -2.688 2.852 16.570 1.00 75.06 107 GLY A C 1
ATOM 861 O O . GLY A 1 107 ? -2.287 1.692 16.693 1.00 75.06 107 GLY A O 1
ATOM 862 N N . GLU A 1 108 ? -2.565 3.754 17.531 1.00 76.88 108 GLU A N 1
ATOM 863 C CA . GLU A 1 108 ? -1.948 3.490 18.828 1.00 76.88 108 GLU A CA 1
ATOM 864 C C . GLU A 1 108 ? -2.974 3.654 19.948 1.00 76.88 108 GLU A C 1
ATOM 866 O O . GLU A 1 108 ? -3.967 4.377 19.821 1.00 76.88 108 GLU A O 1
ATOM 871 N N . SER A 1 109 ? -2.758 2.936 21.048 1.00 74.75 109 SER A N 1
ATOM 872 C CA . SER A 1 109 ? -3.573 3.079 22.253 1.00 74.75 109 SER A CA 1
ATOM 873 C C . SER A 1 109 ? -3.606 4.543 22.723 1.00 74.75 109 SER A C 1
ATOM 875 O O . SER A 1 109 ? -2.610 5.249 22.571 1.00 74.75 109 SER A O 1
ATOM 877 N N . PRO A 1 110 ? -4.711 5.009 23.337 1.00 79.56 110 PRO A N 1
ATOM 878 C CA . PRO A 1 110 ? -5.858 4.226 23.815 1.00 79.56 110 PRO A CA 1
ATOM 879 C C . PRO A 1 110 ? -7.050 4.154 22.846 1.00 79.56 110 PRO A C 1
ATOM 881 O O . PRO A 1 110 ? -8.037 3.497 23.161 1.00 79.56 110 PRO A O 1
ATOM 884 N N . THR A 1 111 ? -7.006 4.834 21.699 1.00 74.25 111 THR A N 1
ATOM 885 C CA . THR A 1 111 ? -8.170 4.978 20.798 1.00 74.25 111 THR A CA 1
ATOM 886 C C . THR A 1 111 ? -8.190 3.984 19.637 1.00 74.25 111 THR A C 1
ATOM 888 O O . THR A 1 111 ? -9.094 4.042 18.811 1.00 74.25 111 THR A O 1
ATOM 891 N N . VAL A 1 112 ? -7.206 3.086 19.587 1.00 77.69 112 VAL A N 1
ATOM 892 C CA . VAL A 1 112 ? -6.977 2.127 18.504 1.00 77.69 112 VAL A CA 1
ATOM 893 C C . VAL A 1 112 ? -8.094 1.095 18.346 1.00 77.69 112 VAL A C 1
ATOM 895 O O . VAL A 1 112 ? -8.473 0.412 19.303 1.00 77.69 112 VAL A O 1
ATOM 898 N N . TYR A 1 113 ? -8.555 0.894 17.114 1.00 79.19 113 TYR A N 1
ATOM 899 C CA . TYR A 1 113 ? -9.437 -0.225 16.786 1.00 79.19 113 TYR A CA 1
ATOM 900 C C . TYR A 1 113 ? -8.690 -1.562 16.758 1.00 79.19 113 TYR A C 1
ATOM 902 O O . TYR A 1 113 ? -7.492 -1.644 16.474 1.00 79.19 113 TYR A O 1
ATOM 910 N N . SER A 1 114 ? -9.387 -2.658 17.069 1.00 74.31 114 SER A N 1
ATOM 911 C CA . SER A 1 114 ? -8.755 -3.988 17.079 1.00 74.31 114 SER A CA 1
ATOM 912 C C . SER A 1 114 ? -8.478 -4.526 15.669 1.00 74.31 114 SER A C 1
ATOM 914 O O . SER A 1 114 ? -7.564 -5.331 15.492 1.00 74.31 114 SER A O 1
ATOM 916 N N . ALA A 1 115 ? -9.212 -4.045 14.662 1.00 71.88 115 ALA A N 1
ATOM 917 C CA . ALA A 1 115 ? -8.995 -4.366 13.257 1.00 71.88 115 ALA A CA 1
ATOM 918 C C . ALA A 1 115 ? -8.242 -3.230 12.532 1.00 71.88 115 ALA A C 1
ATOM 920 O O . ALA A 1 115 ? -8.494 -2.061 12.822 1.00 71.88 115 ALA A O 1
ATOM 921 N N . PRO A 1 116 ? -7.341 -3.550 11.584 1.00 73.31 116 PRO A N 1
ATOM 922 C CA . PRO A 1 116 ? -6.587 -2.540 10.846 1.00 73.31 116 PRO A CA 1
ATOM 923 C C . PRO A 1 116 ? -7.450 -1.829 9.806 1.00 73.31 116 PRO A C 1
ATOM 925 O O . PRO A 1 116 ? -8.288 -2.474 9.175 1.00 73.31 116 PRO A O 1
ATOM 928 N N . ASP A 1 117 ? -7.177 -0.545 9.584 1.00 75.94 117 ASP A N 1
ATOM 929 C CA . ASP A 1 117 ? -7.708 0.253 8.481 1.00 75.94 117 ASP A CA 1
ATOM 930 C C . ASP A 1 117 ? -6.981 -0.058 7.165 1.00 75.94 117 ASP A C 1
ATOM 932 O O . ASP A 1 117 ? -5.750 -0.152 7.116 1.00 75.94 117 ASP A O 1
ATOM 936 N N . LEU A 1 118 ? -7.748 -0.208 6.084 1.00 78.69 118 LEU A N 1
ATOM 937 C CA . LEU A 1 118 ? -7.240 -0.550 4.756 1.00 78.69 118 LEU A CA 1
ATOM 938 C C . LEU A 1 118 ? -7.128 0.686 3.847 1.00 78.69 118 LEU A C 1
ATOM 940 O O . LEU A 1 118 ? -8.078 1.121 3.206 1.00 78.69 118 LEU A O 1
ATOM 944 N N . GLY A 1 119 ? -5.926 1.219 3.693 1.00 81.00 119 GLY A N 1
ATOM 945 C CA . GLY A 1 119 ? -5.653 2.320 2.771 1.00 81.00 119 GLY A CA 1
ATOM 946 C C . GLY A 1 119 ? -5.210 1.830 1.395 1.00 81.00 119 GLY A C 1
ATOM 947 O O . GLY A 1 119 ? -4.554 0.800 1.257 1.00 81.00 119 GLY A O 1
ATOM 948 N N . SER A 1 120 ? -5.520 2.595 0.347 1.00 85.19 120 SER A N 1
ATOM 949 C CA . SER A 1 120 ? -4.801 2.479 -0.925 1.00 85.19 120 SER A CA 1
ATOM 950 C C . SER A 1 120 ? -4.658 3.838 -1.588 1.00 85.19 120 SER A C 1
ATOM 952 O O . SER A 1 120 ? -5.575 4.664 -1.550 1.00 85.19 120 SER A O 1
ATOM 954 N N . ALA A 1 121 ? -3.513 4.048 -2.224 1.00 88.31 121 ALA A N 1
ATOM 955 C CA . ALA A 1 121 ? -3.251 5.210 -3.051 1.00 88.31 121 ALA A CA 1
ATOM 956 C C . ALA A 1 121 ? -2.574 4.758 -4.338 1.00 88.31 121 ALA A C 1
ATOM 958 O O . ALA A 1 121 ? -1.605 4.013 -4.300 1.00 88.31 121 ALA A O 1
ATOM 959 N N . LEU A 1 122 ? -3.087 5.195 -5.481 1.00 90.19 122 LEU A N 1
ATOM 960 C CA . LEU A 1 122 ? -2.515 4.891 -6.790 1.00 90.19 122 LEU A CA 1
ATOM 961 C C . LEU A 1 122 ? -2.180 6.199 -7.494 1.00 90.19 122 LEU A C 1
ATOM 963 O O . LEU A 1 122 ? -2.859 7.205 -7.266 1.00 90.19 122 LEU A O 1
ATOM 967 N N . LEU A 1 123 ? -1.195 6.161 -8.389 1.00 91.62 123 LEU A N 1
ATOM 968 C CA . LEU A 1 123 ? -0.961 7.260 -9.319 1.00 91.62 123 LEU A CA 1
ATOM 969 C C . LEU A 1 123 ? -2.251 7.573 -10.110 1.00 91.62 123 LEU A C 1
ATOM 971 O O . LEU A 1 123 ? -2.978 6.635 -10.467 1.00 91.62 123 LEU A O 1
ATOM 975 N N . PRO A 1 124 ? -2.564 8.854 -10.392 1.00 88.88 124 PRO A N 1
ATOM 976 C CA . PRO A 1 124 ? -3.792 9.260 -11.076 1.00 88.88 124 PRO A CA 1
ATOM 977 C C . PRO A 1 124 ? -4.080 8.478 -12.363 1.00 88.88 124 PRO A C 1
ATOM 979 O O . PRO A 1 124 ? -5.211 8.025 -12.570 1.00 88.88 124 PRO A O 1
ATOM 982 N N . GLU A 1 125 ? -3.063 8.247 -13.189 1.00 90.25 125 GLU A N 1
ATOM 983 C CA . GLU A 1 125 ? -3.151 7.511 -14.452 1.00 90.25 125 GLU A CA 1
ATOM 984 C C . GLU A 1 125 ? -3.371 5.999 -14.281 1.00 90.25 125 GLU A C 1
ATOM 986 O O . GLU A 1 125 ? -3.767 5.319 -15.230 1.00 90.25 125 GLU A O 1
ATOM 991 N N . GLU A 1 126 ? -3.154 5.463 -13.079 1.00 90.75 126 GLU A N 1
ATOM 992 C CA . GLU A 1 126 ? -3.403 4.061 -12.722 1.00 90.75 126 GLU A CA 1
ATOM 993 C C . GLU A 1 126 ? -4.734 3.866 -11.979 1.00 90.75 126 GLU A C 1
ATOM 995 O O . GLU A 1 126 ? -5.179 2.735 -11.734 1.00 90.75 126 GLU A O 1
ATOM 1000 N N . THR A 1 127 ? -5.433 4.961 -11.664 1.00 82.75 127 THR A N 1
ATOM 1001 C CA . THR A 1 127 ? -6.786 4.894 -11.109 1.00 82.75 127 THR A CA 1
ATOM 1002 C C . THR A 1 127 ? -7.774 4.303 -12.123 1.00 82.75 127 THR A C 1
ATOM 1004 O O . THR A 1 127 ? -7.577 4.332 -13.335 1.00 82.75 127 THR A O 1
ATOM 1007 N N . ARG A 1 128 ? -8.875 3.720 -11.626 1.00 78.50 128 ARG A N 1
ATOM 1008 C CA . ARG A 1 128 ? -9.942 3.078 -12.431 1.00 78.50 128 ARG A CA 1
ATOM 1009 C C . ARG A 1 128 ? -9.536 1.826 -13.234 1.00 78.50 128 ARG A C 1
ATOM 1011 O O . ARG A 1 128 ? -10.413 1.204 -13.823 1.00 78.50 128 ARG A O 1
ATOM 1018 N N . LYS A 1 129 ? -8.288 1.348 -13.143 1.00 84.50 129 LYS A N 1
ATOM 1019 C CA . LYS A 1 129 ? -7.818 0.074 -13.747 1.00 84.50 129 LYS A CA 1
ATOM 1020 C C . LYS A 1 129 ? -8.000 -1.168 -12.857 1.00 84.50 129 LYS A C 1
ATOM 1022 O O . LYS A 1 129 ? -7.490 -2.252 -13.139 1.00 84.50 129 LYS A O 1
ATOM 1027 N N . ARG A 1 130 ? -8.758 -1.024 -11.763 1.00 83.44 130 ARG A N 1
ATOM 1028 C CA . ARG A 1 130 ? -9.079 -2.071 -10.770 1.00 83.44 130 ARG A CA 1
ATOM 1029 C C . ARG A 1 130 ? -7.888 -2.607 -9.956 1.00 83.44 130 ARG A C 1
ATOM 1031 O O . ARG A 1 130 ? -8.086 -3.566 -9.223 1.00 83.44 130 ARG A O 1
ATOM 1038 N N . TYR A 1 131 ? -6.702 -1.998 -10.008 1.00 83.69 131 TYR A N 1
ATOM 1039 C CA . TYR A 1 131 ? -5.556 -2.458 -9.205 1.00 83.69 131 TYR A CA 1
ATOM 1040 C C . TYR A 1 131 ? -5.802 -2.345 -7.698 1.00 83.69 131 TYR A C 1
ATOM 1042 O O . TYR A 1 131 ? -5.574 -3.311 -6.988 1.00 83.69 131 TYR A O 1
ATOM 1050 N N . ALA A 1 132 ? -6.407 -1.249 -7.223 1.00 77.56 132 ALA A N 1
ATOM 1051 C CA . ALA A 1 132 ? -6.799 -1.120 -5.814 1.00 77.56 132 ALA A CA 1
ATOM 1052 C C . ALA A 1 132 ? -7.763 -2.234 -5.370 1.00 77.56 132 ALA A C 1
ATOM 1054 O O . ALA A 1 132 ? -7.740 -2.674 -4.231 1.00 77.56 132 ALA A O 1
ATOM 1055 N N . ARG A 1 133 ? -8.611 -2.726 -6.284 1.00 75.12 133 ARG A N 1
ATOM 1056 C CA . ARG A 1 133 ? -9.515 -3.841 -5.990 1.00 75.12 133 ARG A CA 1
ATOM 1057 C C . ARG A 1 133 ? -8.780 -5.157 -5.844 1.00 75.12 133 ARG A C 1
ATOM 1059 O O . ARG A 1 133 ? -9.119 -5.950 -4.976 1.00 75.12 133 ARG A O 1
ATOM 1066 N N . GLU A 1 134 ? -7.821 -5.385 -6.718 1.00 79.75 134 GLU A N 1
ATOM 1067 C CA . GLU A 1 134 ? -7.016 -6.594 -6.714 1.00 79.75 134 GLU A CA 1
ATOM 1068 C C . GLU A 1 134 ? -6.138 -6.679 -5.465 1.00 79.75 134 GLU A C 1
ATOM 1070 O O . GLU A 1 134 ? -6.163 -7.700 -4.783 1.00 79.75 134 GLU A O 1
ATOM 1075 N N . THR A 1 135 ? -5.470 -5.582 -5.100 1.00 74.62 135 THR A N 1
ATOM 1076 C CA . THR A 1 135 ? -4.618 -5.527 -3.905 1.00 74.62 135 THR A CA 1
ATOM 1077 C C . THR A 1 135 ? -5.419 -5.639 -2.612 1.00 74.62 135 THR A C 1
ATOM 1079 O O . THR A 1 135 ? -5.025 -6.368 -1.710 1.00 74.62 135 THR A O 1
ATOM 1082 N N . SER A 1 136 ? -6.580 -4.984 -2.525 1.00 69.25 136 SER A N 1
ATOM 1083 C CA . SER A 1 136 ? -7.465 -5.079 -1.356 1.00 69.25 136 SER A CA 1
ATOM 1084 C C . SER A 1 136 ? -8.230 -6.406 -1.264 1.00 69.25 136 SER A C 1
ATOM 1086 O O . SER A 1 136 ? -8.621 -6.819 -0.174 1.00 69.25 136 SER A O 1
ATOM 1088 N N . GLY A 1 137 ? -8.500 -7.063 -2.396 1.00 60.94 137 GLY A N 1
ATOM 1089 C CA . GLY A 1 137 ? -9.289 -8.296 -2.463 1.00 60.94 137 GLY A CA 1
ATOM 1090 C C . GLY A 1 137 ? -8.471 -9.576 -2.273 1.00 60.94 137 GLY A C 1
ATOM 1091 O O . GLY A 1 137 ? -8.985 -10.530 -1.689 1.00 60.94 137 GLY A O 1
ATOM 1092 N N . GLY A 1 138 ? -7.212 -9.588 -2.722 1.00 52.75 138 GLY A N 1
ATOM 1093 C CA . GLY A 1 138 ? -6.333 -10.764 -2.821 1.00 52.75 138 GLY A CA 1
ATOM 1094 C C . GLY A 1 138 ? -5.779 -11.337 -1.509 1.00 52.75 138 GLY A C 1
ATOM 1095 O O . GLY A 1 138 ? -4.678 -11.867 -1.515 1.00 52.75 138 GLY A O 1
ATOM 1096 N N . GLY A 1 139 ? -6.505 -11.235 -0.391 1.00 45.59 139 GLY A N 1
ATOM 1097 C CA . GLY A 1 139 ? -6.119 -11.868 0.883 1.00 45.59 139 GLY A CA 1
ATOM 1098 C C . GLY A 1 139 ? -5.880 -10.910 2.050 1.00 45.59 139 GLY A C 1
ATOM 1099 O O . GLY A 1 139 ? -5.750 -11.358 3.184 1.00 45.59 139 GLY A O 1
ATOM 1100 N N . MET A 1 140 ?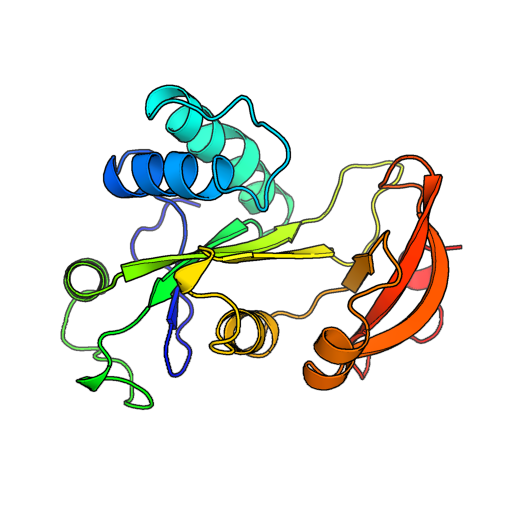 -5.917 -9.594 1.828 1.00 49.72 140 MET A N 1
ATOM 1101 C CA . MET A 1 140 ? -5.869 -8.619 2.922 1.00 49.72 140 MET A CA 1
ATOM 1102 C C . MET A 1 140 ? -7.245 -8.577 3.619 1.00 49.72 140 MET A C 1
ATOM 1104 O O . MET A 1 140 ? -8.263 -8.173 3.046 1.00 49.72 140 MET A O 1
ATOM 1108 N N . GLY A 1 141 ? -7.320 -9.112 4.839 1.00 46.47 141 GLY A N 1
ATOM 1109 C CA . GLY A 1 141 ? -8.445 -8.911 5.755 1.00 46.47 141 GLY A CA 1
ATOM 1110 C C . GLY A 1 141 ? -8.251 -7.590 6.495 1.00 46.47 141 GLY A C 1
ATOM 1111 O O . GLY A 1 141 ? -7.207 -7.387 7.103 1.00 46.47 141 GLY A O 1
ATOM 1112 N N . GLY A 1 142 ? -9.221 -6.682 6.423 1.00 49.50 142 GLY A N 1
ATOM 1113 C CA . GLY A 1 142 ? -9.147 -5.383 7.089 1.00 49.50 142 GLY A CA 1
ATOM 1114 C C . GLY A 1 142 ? -10.533 -4.822 7.377 1.00 49.50 142 GLY A C 1
ATOM 1115 O O . GLY A 1 142 ? -11.491 -5.118 6.657 1.00 49.50 142 GLY A O 1
ATOM 1116 N N . LEU A 1 143 ? -10.618 -4.030 8.443 1.00 49.62 143 LEU A N 1
ATOM 1117 C CA . LEU A 1 143 ? -11.702 -3.084 8.684 1.00 49.62 143 LEU A CA 1
ATOM 1118 C C . LEU A 1 143 ? -11.460 -1.893 7.750 1.00 49.62 143 LEU A C 1
ATOM 1120 O O . LEU A 1 143 ? -10.324 -1.535 7.455 1.00 49.62 143 LEU A O 1
ATOM 1124 N N . LEU A 1 144 ? -12.521 -1.285 7.238 1.00 57.31 144 LEU A N 1
ATOM 1125 C CA . LEU A 1 144 ? -12.387 -0.032 6.515 1.00 57.31 144 LEU A CA 1
ATOM 1126 C C . LEU A 1 144 ? -13.329 0.993 7.132 1.00 57.31 144 LEU A C 1
ATOM 1128 O O . LEU A 1 144 ? -14.537 0.980 6.882 1.00 57.31 144 LEU A O 1
ATOM 1132 N N . ALA A 1 145 ? -12.782 1.892 7.940 1.00 49.75 145 ALA A N 1
ATOM 1133 C CA . ALA A 1 145 ? -13.544 2.964 8.567 1.00 49.75 145 ALA A CA 1
ATOM 1134 C C . ALA A 1 145 ? -13.222 4.276 7.841 1.00 49.75 145 ALA A C 1
ATOM 1136 O O . ALA A 1 145 ? -12.099 4.761 7.883 1.00 49.75 145 ALA A O 1
ATOM 1137 N N . TRP A 1 146 ? -14.197 4.848 7.127 1.00 58.31 146 TRP A N 1
ATOM 1138 C CA . TRP A 1 146 ? -13.939 5.952 6.198 1.00 58.31 146 TRP A CA 1
ATOM 1139 C C . TRP A 1 146 ? -14.815 7.184 6.454 1.00 58.31 146 TRP A C 1
ATOM 1141 O O . TRP A 1 146 ? -16.041 7.124 6.399 1.00 58.31 146 TRP A O 1
ATOM 1151 N N . ALA A 1 147 ? -14.191 8.352 6.616 1.00 43.72 147 ALA A N 1
ATOM 1152 C CA . ALA A 1 147 ? -14.845 9.598 7.034 1.00 43.72 147 ALA A CA 1
ATOM 1153 C C . ALA A 1 147 ? -15.671 10.354 5.960 1.00 43.72 147 ALA A C 1
ATOM 1155 O O . ALA A 1 147 ? -16.274 11.377 6.268 1.00 43.72 147 ALA A O 1
ATOM 1156 N N . GLN A 1 148 ? -15.753 9.909 4.693 1.00 45.28 148 GLN A N 1
ATOM 1157 C CA . GLN A 1 148 ? -16.525 10.638 3.660 1.00 45.28 148 GLN A CA 1
ATOM 1158 C C . GLN A 1 148 ? -17.472 9.784 2.794 1.00 45.28 148 GLN A C 1
ATOM 1160 O O . GLN A 1 148 ? -17.076 8.832 2.123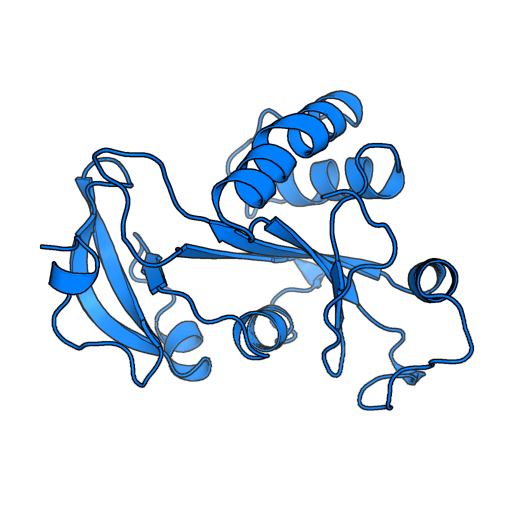 1.00 45.28 148 GLN A O 1
ATOM 1165 N N . LYS A 1 149 ? -18.741 10.221 2.721 1.00 43.28 149 LYS A N 1
ATOM 1166 C CA . LYS A 1 149 ? -19.924 9.576 2.096 1.00 43.28 149 LYS A CA 1
ATOM 1167 C C . LYS A 1 149 ? -19.784 9.041 0.651 1.00 43.28 149 LYS A C 1
ATOM 1169 O O . LYS A 1 149 ? -20.636 8.269 0.219 1.00 43.28 149 LYS A O 1
ATOM 1174 N N . LYS A 1 150 ? -18.780 9.437 -0.143 1.00 48.03 150 LYS A N 1
ATOM 1175 C CA . LYS A 1 150 ? -18.862 9.373 -1.623 1.00 48.03 150 LYS A CA 1
ATOM 1176 C C . LYS A 1 150 ? -18.312 8.110 -2.320 1.00 48.03 150 LYS A C 1
ATOM 1178 O O . LYS A 1 150 ? -18.340 8.066 -3.547 1.00 48.03 150 LYS A O 1
ATOM 1183 N N . ARG A 1 151 ? -17.849 7.063 -1.616 1.00 53.09 151 ARG A N 1
ATOM 1184 C CA . ARG A 1 151 ? -17.201 5.884 -2.264 1.00 53.09 151 ARG A CA 1
ATOM 1185 C C . ARG A 1 151 ? -17.806 4.495 -1.989 1.00 53.09 151 ARG A C 1
ATOM 1187 O O . ARG A 1 151 ? -17.229 3.494 -2.404 1.00 53.09 151 ARG A O 1
ATOM 1194 N N . GLY A 1 152 ? -19.018 4.404 -1.432 1.00 56.59 152 GLY A N 1
ATOM 1195 C CA . GLY A 1 152 ? -19.653 3.119 -1.070 1.00 56.59 152 GLY A CA 1
ATOM 1196 C C . GLY A 1 152 ? -19.806 2.077 -2.196 1.00 56.59 152 GLY A C 1
ATOM 1197 O O . GLY A 1 152 ? -19.876 0.880 -1.929 1.00 56.59 152 GLY A O 1
ATOM 1198 N N . ARG A 1 153 ? -19.821 2.494 -3.473 1.00 63.66 153 ARG A N 1
ATOM 1199 C CA . ARG A 1 153 ? -19.880 1.568 -4.623 1.00 63.66 153 ARG A CA 1
ATOM 1200 C C . ARG A 1 153 ? -18.596 0.742 -4.773 1.00 63.66 153 ARG A C 1
ATOM 1202 O O . ARG A 1 153 ? -18.679 -0.432 -5.125 1.00 63.66 153 ARG A O 1
ATOM 1209 N N . VAL A 1 154 ? -17.433 1.333 -4.486 1.00 62.53 154 VAL A N 1
ATOM 1210 C CA . VAL A 1 154 ? -16.144 0.628 -4.548 1.00 62.53 154 VAL A CA 1
ATOM 1211 C C . VAL A 1 154 ? -16.107 -0.451 -3.471 1.00 62.53 154 VAL A C 1
ATOM 1213 O O . VAL A 1 154 ? -15.873 -1.608 -3.799 1.00 62.53 154 VAL A O 1
ATOM 1216 N N . PHE A 1 155 ? -16.465 -0.117 -2.231 1.00 66.44 155 PHE A N 1
ATOM 1217 C CA . PHE A 1 155 ? -16.444 -1.057 -1.104 1.00 66.44 155 PHE A CA 1
ATOM 1218 C C . PHE A 1 155 ? -17.374 -2.254 -1.308 1.00 66.44 155 PHE A C 1
ATOM 1220 O O . PHE A 1 155 ? -16.945 -3.395 -1.158 1.00 66.44 155 PHE A O 1
ATOM 1227 N N . ARG A 1 156 ? -18.600 -2.029 -1.798 1.00 70.88 156 ARG A N 1
ATOM 1228 C CA . ARG A 1 156 ? -19.495 -3.138 -2.172 1.00 70.88 156 ARG A CA 1
ATOM 1229 C C . ARG A 1 156 ? -18.887 -4.059 -3.229 1.00 70.88 156 ARG A C 1
ATOM 1231 O O . ARG A 1 156 ? -18.988 -5.274 -3.112 1.00 70.88 156 ARG A O 1
ATOM 1238 N N . SER A 1 157 ? -18.205 -3.503 -4.235 1.00 63.44 157 SER A N 1
ATOM 1239 C CA . SER A 1 157 ? -17.526 -4.312 -5.261 1.00 63.44 157 SER A CA 1
ATOM 1240 C C . SER A 1 157 ? -16.337 -5.123 -4.721 1.00 63.44 157 SER A C 1
ATOM 1242 O O . SER A 1 157 ? -15.914 -6.091 -5.359 1.00 63.44 157 SER A O 1
ATOM 1244 N N . LEU A 1 158 ? -15.806 -4.736 -3.557 1.00 63.66 158 LEU A N 1
ATOM 1245 C CA . LEU A 1 158 ? -14.753 -5.432 -2.812 1.00 63.66 158 LEU A CA 1
ATOM 1246 C C . LEU A 1 158 ? -15.305 -6.455 -1.811 1.00 63.66 158 LEU A C 1
ATOM 1248 O O . LEU A 1 158 ? -14.528 -7.073 -1.092 1.00 63.66 158 LEU A O 1
ATOM 1252 N N . GLY A 1 159 ? -16.627 -6.644 -1.760 1.00 71.12 159 GLY A N 1
ATOM 1253 C CA . GLY A 1 159 ? -17.262 -7.561 -0.813 1.00 71.12 159 GLY A CA 1
ATOM 1254 C C . GLY A 1 159 ? -17.382 -7.001 0.606 1.00 71.12 159 GLY A C 1
ATOM 1255 O O . GLY A 1 159 ? -17.568 -7.776 1.541 1.00 71.12 159 GLY A O 1
ATOM 1256 N N . PHE A 1 160 ? -17.279 -5.678 0.771 1.00 74.62 160 PHE A N 1
ATOM 1257 C CA . PHE A 1 160 ? -17.550 -5.013 2.041 1.00 74.62 160 PHE A CA 1
ATOM 1258 C C . PHE A 1 160 ? -19.029 -4.640 2.170 1.00 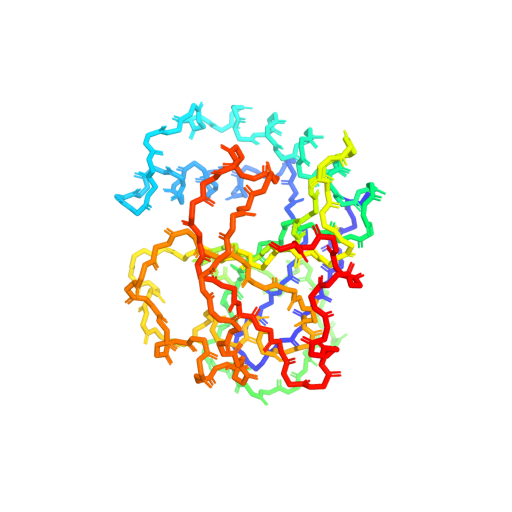74.62 160 PHE A C 1
ATOM 1260 O O . PHE A 1 160 ? -19.709 -4.294 1.198 1.00 74.62 160 PHE A O 1
ATOM 1267 N N . GLU A 1 161 ? -19.494 -4.643 3.409 1.00 81.88 161 GLU A N 1
ATOM 1268 C CA . GLU A 1 161 ? -20.846 -4.314 3.830 1.00 81.88 161 GLU A CA 1
ATOM 1269 C C . GLU A 1 161 ? -20.830 -3.023 4.638 1.00 81.88 161 GLU A C 1
ATOM 1271 O O . GLU A 1 161 ? -19.979 -2.834 5.508 1.00 81.88 161 GLU A O 1
ATOM 1276 N N . GLY A 1 162 ? -21.765 -2.123 4.339 1.00 80.38 162 GLY A N 1
ATOM 1277 C CA . GLY A 1 162 ? -21.899 -0.872 5.077 1.00 80.38 162 GLY A CA 1
ATOM 1278 C C . GLY A 1 162 ? -22.493 -1.126 6.459 1.00 80.38 162 GLY A C 1
ATOM 1279 O O . GLY A 1 162 ? -23.495 -1.828 6.575 1.00 80.38 162 GLY A O 1
ATOM 1280 N N . ARG A 1 163 ? -21.891 -0.534 7.490 1.00 85.06 163 ARG A N 1
ATOM 1281 C CA . ARG A 1 163 ? -22.287 -0.670 8.901 1.00 85.06 163 ARG A CA 1
ATOM 1282 C C . ARG A 1 163 ? -22.830 0.627 9.504 1.00 85.06 163 ARG A C 1
ATOM 1284 O O . ARG A 1 163 ? -23.005 0.718 10.710 1.00 85.06 163 ARG A O 1
ATOM 1291 N N . GLY A 1 164 ? -23.131 1.612 8.659 1.00 84.00 164 GLY A N 1
ATOM 1292 C CA . GLY A 1 164 ? -23.670 2.908 9.071 1.00 84.00 164 GLY A CA 1
ATOM 1293 C C . GLY A 1 164 ? -22.594 3.970 9.287 1.00 84.00 164 GLY A C 1
ATOM 1294 O O . GLY A 1 164 ? -21.426 3.771 8.949 1.00 84.00 164 GLY A O 1
ATOM 1295 N N . ILE A 1 165 ? -23.030 5.126 9.788 1.00 84.31 165 ILE A N 1
ATOM 1296 C CA . ILE A 1 165 ? -22.161 6.237 10.182 1.00 84.31 165 ILE A CA 1
ATOM 1297 C C . ILE A 1 165 ? -21.928 6.141 11.690 1.00 84.31 165 ILE A C 1
ATOM 1299 O O . ILE A 1 165 ? -22.898 6.018 12.430 1.00 84.31 165 ILE A O 1
ATOM 1303 N N . HIS A 1 166 ? -20.668 6.219 12.113 1.00 85.25 166 HIS A N 1
ATOM 1304 C CA . HIS A 1 166 ? -20.242 6.134 13.511 1.00 85.25 166 HIS A CA 1
ATOM 1305 C C . HIS A 1 166 ? -19.266 7.256 13.856 1.00 85.25 166 HIS A C 1
ATOM 1307 O O . HIS A 1 166 ? -18.603 7.814 12.973 1.00 85.25 166 HIS A O 1
ATOM 1313 N N . THR A 1 167 ? -19.157 7.568 15.146 1.00 85.38 167 THR A N 1
ATOM 1314 C CA . THR A 1 167 ? -18.148 8.501 15.662 1.00 85.38 167 THR A CA 1
ATOM 1315 C C . THR A 1 167 ? -16.817 7.778 15.785 1.00 85.38 167 THR A C 1
ATOM 1317 O O . THR A 1 167 ? -16.668 6.873 16.603 1.00 85.38 167 THR A O 1
ATOM 1320 N N . LEU A 1 168 ? -15.825 8.185 14.999 1.00 81.25 168 LEU A N 1
ATOM 1321 C CA . LEU A 1 168 ? -14.557 7.480 14.941 1.00 81.25 168 LEU A CA 1
ATOM 1322 C C . LEU A 1 168 ? -13.495 8.151 15.824 1.00 81.25 168 LEU A C 1
ATOM 1324 O O . LEU A 1 168 ? -12.815 9.083 15.390 1.00 81.25 168 LEU A O 1
ATOM 1328 N N . LYS A 1 169 ? -13.337 7.662 17.061 1.00 82.06 169 LYS A N 1
ATOM 1329 C CA . LYS A 1 169 ? -12.407 8.216 18.067 1.00 82.06 169 LYS A CA 1
ATOM 1330 C C . LYS A 1 169 ? -10.951 8.224 17.592 1.00 82.06 169 LYS A C 1
ATOM 1332 O O . LYS A 1 169 ? -10.275 9.232 17.773 1.00 82.06 169 LYS A O 1
ATOM 1337 N N . GLU A 1 170 ? -10.496 7.156 16.931 1.00 76.69 170 GLU A N 1
ATOM 1338 C CA . GLU A 1 170 ? -9.129 7.055 16.385 1.00 76.69 170 GLU A CA 1
ATOM 1339 C C . GLU A 1 170 ? -8.804 8.185 15.389 1.00 76.69 170 GLU A C 1
ATOM 1341 O O . GLU A 1 170 ? -7.674 8.658 15.325 1.00 76.69 170 GLU A O 1
ATOM 1346 N N . PHE A 1 171 ? -9.811 8.688 14.669 1.00 73.50 171 PHE A N 1
ATOM 1347 C CA . PHE A 1 171 ? -9.660 9.759 13.681 1.00 73.50 171 PHE A CA 1
ATOM 1348 C C . PHE A 1 171 ? -10.037 11.142 14.235 1.00 73.50 171 PHE A C 1
ATOM 1350 O O . PHE A 1 171 ? -10.483 12.011 13.487 1.00 73.50 171 PHE A O 1
ATOM 1357 N N . GLY A 1 172 ? -9.896 11.355 15.548 1.00 78.12 172 GLY A N 1
ATOM 1358 C CA . GLY A 1 172 ? -10.226 12.633 16.188 1.00 78.12 172 GLY A CA 1
ATOM 1359 C C . GLY A 1 172 ? -11.726 12.839 16.408 1.00 78.12 172 GLY A C 1
ATOM 1360 O O . GLY A 1 172 ? -12.206 13.969 16.373 1.00 78.12 172 GLY A O 1
ATOM 1361 N N . SER A 1 173 ? -12.473 11.752 16.625 1.00 82.62 173 SER A N 1
ATOM 1362 C CA . SER A 1 173 ? -13.922 11.762 16.896 1.00 82.62 173 SER A CA 1
ATOM 1363 C C . SER A 1 173 ? -14.776 12.347 15.763 1.00 82.62 173 SER A C 1
ATOM 1365 O O . SER A 1 173 ? -15.818 12.958 15.996 1.00 82.62 173 SER A O 1
ATOM 1367 N N . VAL A 1 174 ? -14.358 12.136 14.515 1.00 79.88 174 VAL A N 1
ATOM 1368 C CA . VAL A 1 174 ? -15.112 12.556 13.324 1.00 79.88 174 VAL A CA 1
ATOM 1369 C C . VAL A 1 174 ? -16.197 11.543 12.951 1.00 79.88 174 VAL A C 1
ATOM 1371 O O . VAL A 1 174 ? -16.062 10.347 13.202 1.00 79.88 174 VAL A O 1
ATOM 1374 N N . GLN A 1 175 ? -17.271 12.002 12.308 1.00 81.31 175 GLN A N 1
ATOM 1375 C CA . GLN A 1 175 ? -18.292 11.110 11.750 1.00 81.31 175 GLN A CA 1
ATOM 1376 C C . GLN A 1 175 ? -17.759 10.397 10.502 1.00 81.31 175 GLN A C 1
ATOM 1378 O O . GLN A 1 175 ? -17.306 11.049 9.558 1.00 81.31 175 GLN A O 1
ATOM 1383 N N . GLY A 1 176 ? -17.862 9.069 10.458 1.00 76.88 176 GLY A N 1
ATOM 1384 C CA . GLY A 1 176 ? -17.427 8.285 9.305 1.00 76.88 176 GLY A CA 1
ATOM 1385 C C . GLY A 1 176 ? -18.286 7.063 9.024 1.00 76.88 176 GLY A C 1
ATOM 1386 O O . GLY A 1 176 ? -18.866 6.462 9.918 1.00 76.88 176 GLY A O 1
ATOM 1387 N N . ALA A 1 177 ? -18.378 6.703 7.747 1.00 81.25 177 ALA A N 1
ATOM 1388 C CA . ALA A 1 177 ? -19.019 5.480 7.300 1.00 81.25 177 ALA A CA 1
ATOM 1389 C C . ALA A 1 177 ? -18.109 4.276 7.561 1.00 81.25 177 ALA A C 1
ATOM 1391 O O . ALA A 1 177 ? -16.996 4.209 7.036 1.00 81.25 177 ALA A O 1
ATOM 1392 N N . VAL A 1 178 ? -18.608 3.301 8.313 1.00 80.06 178 VAL A N 1
ATOM 1393 C CA . VAL A 1 178 ? -17.888 2.058 8.609 1.00 80.06 178 VAL A CA 1
ATOM 1394 C C . VAL A 1 178 ? -18.267 0.991 7.586 1.00 80.06 178 VAL A C 1
ATOM 1396 O O . VAL A 1 178 ? -19.447 0.798 7.281 1.00 80.06 178 VAL A O 1
ATOM 1399 N N . TRP A 1 179 ? -17.267 0.299 7.047 1.00 78.56 179 TRP A N 1
ATOM 1400 C CA . TRP A 1 179 ? -17.419 -0.791 6.089 1.00 78.56 179 TRP A CA 1
ATOM 1401 C C . TRP A 1 179 ? -16.622 -2.006 6.559 1.00 78.56 179 TRP A C 1
ATOM 1403 O O . TRP A 1 179 ? -15.454 -1.898 6.923 1.00 78.56 179 TRP A O 1
ATOM 1413 N N . MET A 1 180 ? -17.251 -3.177 6.518 1.00 76.69 180 MET A N 1
ATOM 1414 C CA . MET A 1 180 ? -16.673 -4.424 7.029 1.00 76.69 180 MET A CA 1
ATOM 1415 C C . MET A 1 180 ? -16.692 -5.515 5.976 1.00 76.69 180 MET A C 1
ATOM 1417 O O . MET A 1 180 ? -17.662 -5.628 5.228 1.00 76.69 180 MET A O 1
ATOM 1421 N N . LYS A 1 181 ? -15.640 -6.332 5.914 1.00 74.25 181 LYS A N 1
ATOM 1422 C CA . LYS A 1 181 ? -15.608 -7.487 5.012 1.00 74.25 181 LYS A CA 1
ATOM 1423 C C . LYS A 1 181 ? -16.654 -8.514 5.456 1.00 74.25 181 LYS A C 1
ATOM 1425 O O . LYS A 1 181 ? -16.880 -8.705 6.651 1.00 74.25 181 LYS A O 1
ATOM 1430 N N . ARG A 1 182 ? -17.289 -9.188 4.494 1.00 74.56 182 ARG A N 1
ATOM 1431 C CA . ARG A 1 182 ? -18.195 -10.313 4.782 1.00 74.56 182 ARG A CA 1
ATOM 1432 C C . ARG A 1 182 ? -17.524 -11.339 5.697 1.00 74.56 182 ARG A C 1
ATOM 1434 O O . ARG A 1 182 ? -16.374 -11.701 5.466 1.00 74.56 182 ARG A O 1
ATOM 1441 N N . GLY A 1 183 ? -18.259 -11.797 6.710 1.00 76.00 183 GLY A N 1
ATOM 1442 C CA . GLY A 1 183 ? -17.777 -12.745 7.721 1.00 76.00 183 GLY A CA 1
ATOM 1443 C C . GLY A 1 183 ? -17.174 -12.103 8.975 1.00 76.00 183 GLY A C 1
ATOM 1444 O O . GLY A 1 183 ? -16.945 -12.810 9.950 1.00 76.00 183 GLY A O 1
ATOM 1445 N N . MET A 1 184 ? -16.952 -10.784 8.992 1.00 77.56 184 MET A N 1
ATOM 1446 C CA . MET A 1 184 ? -16.626 -10.066 10.230 1.00 77.56 184 MET A CA 1
ATOM 1447 C C . MET A 1 184 ? -17.862 -9.937 11.133 1.00 77.56 184 MET A C 1
ATOM 1449 O O . MET A 1 184 ? -18.996 -9.935 10.643 1.00 77.56 184 MET A O 1
ATOM 1453 N N . SER A 1 185 ? -17.634 -9.807 12.445 1.00 81.44 185 SER A N 1
ATOM 1454 C CA . SER A 1 185 ? -18.702 -9.636 13.434 1.00 81.44 185 SER A CA 1
ATOM 1455 C C . SER A 1 185 ? -19.576 -8.431 13.081 1.00 81.44 185 SER A C 1
ATOM 1457 O O . SER A 1 185 ? -19.079 -7.375 12.679 1.00 81.44 185 SER A O 1
ATOM 1459 N N . SER A 1 186 ? -20.893 -8.588 13.221 1.00 82.25 186 SER A N 1
ATOM 1460 C CA . SER A 1 186 ? -21.838 -7.478 13.081 1.00 82.25 186 SER A CA 1
ATOM 1461 C C . SER A 1 186 ? -21.827 -6.533 14.273 1.00 82.25 186 SER A C 1
ATOM 1463 O O . SER A 1 186 ? -22.221 -5.379 14.121 1.00 82.25 186 SER A O 1
ATOM 1465 N N . ASP A 1 187 ? -21.395 -7.023 15.433 1.00 86.75 187 ASP A N 1
ATOM 1466 C CA . ASP A 1 187 ? -21.189 -6.216 16.624 1.00 86.75 187 ASP A CA 1
ATOM 1467 C C . ASP A 1 187 ? -19.890 -5.417 16.471 1.00 86.75 187 ASP A C 1
ATOM 1469 O O . ASP A 1 187 ? -18.793 -5.972 16.462 1.00 86.75 187 ASP A O 1
ATOM 1473 N N . LEU A 1 188 ? -20.022 -4.100 16.312 1.00 83.75 188 LEU A N 1
ATOM 1474 C CA . LEU A 1 188 ? -18.893 -3.197 16.103 1.00 83.75 188 LEU A CA 1
ATOM 1475 C C . LEU A 1 188 ? -18.062 -2.972 17.374 1.00 83.75 188 LEU A C 1
ATOM 1477 O O . LEU A 1 188 ? -16.887 -2.598 17.275 1.00 83.75 188 LEU A O 1
ATOM 1481 N N . SER A 1 189 ? -18.622 -3.271 18.551 1.00 85.25 189 SER A N 1
ATOM 1482 C CA . SER A 1 189 ? -17.931 -3.100 19.830 1.00 85.25 189 SER A CA 1
ATOM 1483 C C . SER A 1 189 ? -16.741 -4.052 19.972 1.00 85.25 189 SER A C 1
ATOM 1485 O O . SER A 1 189 ? -15.728 -3.677 20.565 1.00 85.25 189 SER A O 1
ATOM 1487 N N . THR A 1 190 ? -16.772 -5.216 19.303 1.00 84.88 190 THR A N 1
ATOM 1488 C CA . THR A 1 190 ? -15.620 -6.136 19.216 1.00 84.88 190 THR A CA 1
ATOM 1489 C C . THR A 1 190 ? -14.407 -5.499 18.531 1.00 84.88 190 THR A C 1
ATOM 1491 O O . THR A 1 190 ? -13.277 -5.975 18.668 1.00 84.88 190 THR A O 1
ATOM 1494 N N . TYR A 1 191 ? -14.639 -4.414 17.786 1.00 80.12 191 TYR A N 1
ATOM 1495 C CA . TYR A 1 191 ? -13.617 -3.632 17.097 1.00 80.12 191 TYR A CA 1
ATOM 1496 C C . TYR A 1 191 ? -13.277 -2.310 17.784 1.00 80.12 191 TYR A C 1
ATOM 1498 O O . TYR A 1 191 ? -12.414 -1.589 17.292 1.00 80.12 191 TYR A O 1
ATOM 1506 N N . GLY A 1 192 ? -13.902 -2.007 18.927 1.00 79.56 192 GLY A N 1
ATOM 1507 C CA . GLY A 1 192 ? -13.720 -0.742 19.642 1.00 79.56 192 GLY A CA 1
ATOM 1508 C C . GLY A 1 192 ? -14.503 0.433 19.044 1.00 79.56 192 GLY A C 1
ATOM 1509 O O . GLY A 1 192 ? -14.235 1.580 19.396 1.00 79.56 192 GLY A O 1
ATOM 1510 N N . ILE A 1 193 ? -15.463 0.164 18.151 1.00 81.31 193 ILE A N 1
ATOM 1511 C CA . ILE A 1 193 ? -16.362 1.169 17.570 1.00 81.31 193 ILE A CA 1
ATOM 1512 C C . ILE A 1 193 ? -17.688 1.123 18.345 1.00 81.31 193 ILE A C 1
ATOM 1514 O O . ILE A 1 193 ? -18.271 0.050 18.498 1.00 81.31 193 ILE A O 1
ATOM 1518 N N . GLN A 1 194 ? -18.131 2.279 18.845 1.00 74.75 194 GLN A N 1
ATOM 1519 C CA . GLN A 1 194 ? -19.376 2.462 19.604 1.00 74.75 194 GLN A CA 1
ATOM 1520 C C . GLN A 1 194 ? -20.415 3.211 18.778 1.00 74.75 194 GLN A C 1
ATOM 1522 O O . GLN A 1 194 ? -20.011 4.190 18.105 1.00 74.75 194 GLN A O 1
#

Radius of gyration: 17.12 Å; chains: 1; bounding box: 42×38×45 Å